Protein AF-A0A6C0HMX8-F1 (afdb_monomer_lite)

Secondary structure (DSSP, 8-state):
---------------------------HHHHHHHHHHHHHHHTHHHHHHHHHHHHHHHHHHHHHHHHHHHHSSPPGGGGSSEEEEEE-TT-HHHHHHHHHHHHHTT--GGGEEEEEPPP-TT-HHHHHHHHHHHHHHHHHHHT-SSEEEEETTEEESS-HHHHHHHHHHHHHHHHHH-TT--EEESS-EEEEE-TTS--EEEEE-----TT---------------SSSHHHHHHHHHS----PPPEEEEEEEEEEEE--SEEEE-GGGHHHHHHHHHHHHHH--TT---TTS--TT-HHHHTHHHHTTTTEEEESS-SEEE-S---TTSSPPP-

pLDDT: mean 76.7, std 23.81, range [24.69, 98.75]

Radius of gyration: 38.27 Å; chains: 1; bounding box: 135×70×78 Å

Sequence (335 aa):
MKTVIKSAKHPSHSHSTSHSNYSFIYPLKDYTFKSLQIFTHKNLEFIIFIVLSVVLVIYIAYYAKEQFENADAPHGINQMDSIIYINLENRKDRKDLLFKELEALDTDMTKVHKVCGVYIPKNGHRGCVQAHILALELAQLNKWDPVLILEDDAQLSVSPEDFNTILYNALKQLNSENPDWNVLMLGTANKIYNTATPDLTFSIDSISLENIEQTTTTKQTTLEQTTLEQTTLEQTTLNLKSKSKPKQIIVKQLKSATTSSAYVVRLNYIDTILTLFKNCNANMLSNKLSGDGFEYQALDQKWASLQGADKWYAFDEDLIKQRAIWSTIQSPQSP

Structure (mmCIF, N/CA/C/O backbone):
data_AF-A0A6C0HMX8-F1
#
_entry.id   AF-A0A6C0HMX8-F1
#
loop_
_atom_site.group_PDB
_atom_site.id
_atom_site.type_symbol
_atom_site.label_atom_id
_atom_site.label_alt_id
_atom_site.label_comp_id
_atom_site.label_asym_id
_atom_site.label_entity_id
_atom_site.label_seq_id
_atom_site.pdbx_PDB_ins_code
_atom_site.Cartn_x
_atom_site.Cartn_y
_atom_site.Cartn_z
_atom_site.occupancy
_atom_site.B_iso_or_equiv
_atom_site.auth_seq_id
_atom_site.auth_comp_id
_atom_site.auth_asym_id
_atom_site.auth_atom_id
_atom_site.pdbx_PDB_model_num
ATOM 1 N N . MET A 1 1 ? -105.956 3.139 24.885 1.00 37.41 1 MET A N 1
ATOM 2 C CA . MET A 1 1 ? -106.408 2.429 26.112 1.00 37.41 1 MET A CA 1
ATOM 3 C C . MET A 1 1 ? -105.347 2.650 27.187 1.00 37.41 1 MET A C 1
ATOM 5 O O . MET A 1 1 ? -104.196 2.615 26.787 1.00 37.41 1 MET A O 1
ATOM 9 N N . LYS A 1 2 ? -105.565 2.858 28.495 1.00 34.44 2 LYS A N 1
ATOM 10 C CA . LYS A 1 2 ? -106.701 3.189 29.406 1.00 34.44 2 LYS A CA 1
ATOM 11 C C . LYS A 1 2 ? -106.027 3.662 30.734 1.00 34.44 2 LYS A C 1
ATOM 13 O O . LYS A 1 2 ? -104.965 3.133 31.026 1.00 34.44 2 LYS A O 1
ATOM 18 N N . THR A 1 3 ? -106.516 4.557 31.604 1.00 32.44 3 THR A N 1
ATOM 19 C CA . THR A 1 3 ? -107.623 5.539 31.585 1.00 32.44 3 THR A CA 1
ATOM 20 C C . THR A 1 3 ? -107.401 6.588 32.705 1.00 32.44 3 THR A C 1
ATOM 22 O O . THR A 1 3 ? -106.981 6.226 33.794 1.00 32.44 3 THR A O 1
ATOM 25 N N . VAL A 1 4 ? -107.714 7.863 32.422 1.00 39.97 4 VAL A N 1
ATOM 26 C CA . VAL A 1 4 ? -108.167 8.973 33.312 1.00 39.97 4 VAL A CA 1
ATOM 27 C C . VAL A 1 4 ? -108.245 8.735 34.839 1.00 39.97 4 VAL A C 1
ATOM 29 O O . VAL A 1 4 ? -109.016 7.875 35.245 1.00 39.97 4 VAL A O 1
ATOM 32 N N . ILE A 1 5 ? -107.699 9.667 35.651 1.00 34.44 5 ILE A N 1
ATOM 33 C CA . ILE A 1 5 ? -108.389 10.304 36.813 1.00 34.44 5 ILE A CA 1
ATOM 34 C C . ILE A 1 5 ? -108.056 11.823 36.859 1.00 34.44 5 ILE A C 1
ATOM 36 O O . ILE A 1 5 ? -106.993 12.247 36.413 1.00 34.44 5 ILE A O 1
ATOM 40 N N . LYS A 1 6 ? -109.012 12.645 37.330 1.00 37.41 6 LYS A N 1
ATOM 41 C CA . LYS A 1 6 ? -109.008 14.128 37.407 1.00 37.41 6 LYS A CA 1
ATOM 42 C C . LYS A 1 6 ? -108.713 14.663 38.827 1.00 37.41 6 LYS A C 1
ATOM 44 O O . LYS A 1 6 ? -108.915 13.928 39.784 1.00 37.41 6 LYS A O 1
ATOM 49 N N . SER A 1 7 ? -108.461 15.983 38.920 1.00 31.75 7 SER A N 1
ATOM 50 C CA . SER A 1 7 ? -108.786 16.954 40.012 1.00 31.75 7 SER A CA 1
ATOM 51 C C . SER A 1 7 ? -107.536 17.752 40.438 1.00 31.75 7 SER A C 1
ATOM 53 O O . SER A 1 7 ? -106.548 17.124 40.781 1.00 31.75 7 SER A O 1
ATOM 55 N N . ALA A 1 8 ? -107.384 19.086 40.367 1.00 36.66 8 ALA A N 1
ATOM 56 C CA . ALA A 1 8 ? -108.234 20.294 40.472 1.00 36.66 8 ALA A CA 1
ATOM 57 C C . ALA A 1 8 ? -108.130 21.034 41.835 1.00 36.66 8 ALA A C 1
ATOM 59 O O . ALA A 1 8 ? -108.285 20.419 42.883 1.00 36.66 8 ALA A O 1
ATOM 60 N N . LYS A 1 9 ? -107.981 22.377 41.746 1.00 32.84 9 LYS A N 1
ATOM 61 C CA . LYS A 1 9 ? -108.008 23.458 42.777 1.00 32.84 9 LYS A CA 1
ATOM 62 C C . LYS A 1 9 ? -106.746 23.761 43.637 1.00 32.84 9 LYS A C 1
ATOM 64 O O . LYS A 1 9 ? -106.502 23.110 44.637 1.00 32.84 9 LYS A O 1
ATOM 69 N N . HIS A 1 10 ? -106.014 24.821 43.238 1.00 31.80 10 HIS A N 1
ATOM 70 C CA . HIS A 1 10 ? -105.884 26.164 43.882 1.00 31.80 10 HIS A CA 1
ATOM 71 C C . HIS A 1 10 ? -105.792 26.319 45.436 1.00 31.80 10 HIS A C 1
ATOM 73 O O . HIS A 1 10 ? -106.472 25.596 46.150 1.00 31.80 10 HIS A O 1
ATOM 79 N N . PRO A 1 11 ? -105.170 27.407 45.964 1.00 52.69 11 PRO A N 1
ATOM 80 C CA . PRO A 1 11 ? -103.722 27.601 46.173 1.00 52.69 11 PRO A CA 1
ATOM 81 C C . PRO A 1 11 ? -103.342 27.902 47.653 1.00 52.69 11 PRO A C 1
ATOM 83 O O . PRO A 1 11 ? -104.220 28.187 48.463 1.00 52.69 11 PRO A O 1
ATOM 86 N N . SER A 1 12 ? -102.038 27.985 47.978 1.00 34.47 12 SER A N 1
ATOM 87 C CA . SER A 1 12 ? -101.373 29.156 48.626 1.00 34.47 12 SER A CA 1
ATOM 88 C C . SER A 1 12 ? -100.085 28.820 49.420 1.00 34.47 12 SER A C 1
ATOM 90 O O . SER A 1 12 ? -99.870 27.688 49.833 1.00 34.47 12 SER A O 1
ATOM 92 N N . HIS A 1 13 ? -99.262 29.860 49.619 1.00 35.62 13 HIS A N 1
ATOM 93 C CA . HIS A 1 13 ? -98.153 30.024 50.582 1.00 35.62 13 HIS A CA 1
ATOM 94 C C . HIS A 1 13 ? -96.821 29.244 50.444 1.00 35.62 13 HIS A C 1
ATOM 96 O O . HIS A 1 13 ? -96.629 28.149 50.954 1.00 35.62 13 HIS A O 1
ATOM 102 N N . SER A 1 14 ? -95.853 29.958 49.847 1.00 43.84 14 SER A N 1
ATOM 103 C CA . SER A 1 14 ? -94.486 30.223 50.349 1.00 43.84 14 SER A CA 1
ATOM 104 C C . SER A 1 14 ? -93.667 29.112 51.030 1.00 43.84 14 SER A C 1
ATOM 106 O O . SER A 1 14 ? -93.908 28.795 52.189 1.00 43.84 14 SER A O 1
ATOM 108 N N . HIS A 1 15 ? -92.528 28.759 50.419 1.00 35.12 15 HIS A N 1
ATOM 109 C CA . HIS A 1 15 ? -91.206 29.015 51.020 1.00 35.12 15 HIS A CA 1
ATOM 110 C C . HIS A 1 15 ? -90.075 28.966 49.972 1.00 35.12 15 HIS A C 1
ATOM 112 O O . HIS A 1 15 ? -90.278 28.575 48.826 1.00 35.12 15 HIS A O 1
ATOM 118 N N . SER A 1 16 ? -88.895 29.450 50.361 1.00 45.81 16 SER A N 1
ATOM 119 C CA . SER A 1 16 ? -87.712 29.669 49.522 1.00 45.81 16 SER A CA 1
ATOM 120 C C . SER A 1 16 ? -86.784 28.452 49.415 1.00 45.81 16 SER A C 1
ATOM 122 O O . SER A 1 16 ? -86.372 27.921 50.444 1.00 45.81 16 SER A O 1
ATOM 124 N N . THR A 1 17 ? -86.315 28.144 48.204 1.00 35.62 17 THR A N 1
ATOM 125 C CA . THR A 1 17 ? -85.087 27.363 47.926 1.00 35.62 17 THR A CA 1
ATOM 126 C C . THR A 1 17 ? -84.474 27.889 46.623 1.00 35.62 17 THR A C 1
ATOM 128 O O . THR A 1 17 ? -85.117 27.830 45.579 1.00 35.62 17 THR A O 1
ATOM 131 N N . SER A 1 18 ? -83.362 28.626 46.651 1.00 38.97 18 SER A N 1
ATOM 132 C CA . SER A 1 18 ? -81.995 28.086 46.530 1.00 38.97 18 SER A CA 1
ATOM 133 C C . SER A 1 18 ? -81.790 27.131 45.339 1.00 38.97 18 SER A C 1
ATOM 135 O O . SER A 1 18 ? -82.263 25.998 45.324 1.00 38.97 18 SER A O 1
ATOM 137 N N . HIS A 1 19 ? -81.005 27.578 44.355 1.00 36.47 19 HIS A N 1
ATOM 138 C CA . HIS A 1 19 ? -80.316 26.715 43.392 1.00 36.47 19 HIS A CA 1
ATOM 139 C C . HIS A 1 19 ? -78.826 27.059 43.435 1.00 36.47 19 HIS A C 1
ATOM 141 O O . HIS A 1 19 ? -78.405 28.138 43.021 1.00 36.47 19 HIS A O 1
ATOM 147 N N . SER A 1 20 ? -78.042 26.150 44.009 1.00 37.78 20 SER A N 1
ATOM 148 C CA . SER A 1 20 ? -76.593 26.257 44.134 1.00 37.78 20 SER A CA 1
ATOM 149 C C . SER A 1 20 ? -75.905 25.704 42.888 1.00 37.78 20 SER A C 1
ATOM 151 O O . SER A 1 20 ? -75.950 24.504 42.622 1.00 37.78 20 SER A O 1
ATOM 153 N N . ASN A 1 21 ? -75.199 26.567 42.157 1.00 38.00 21 ASN A N 1
ATOM 154 C CA . ASN A 1 21 ? -74.242 26.122 41.147 1.00 38.00 21 ASN A CA 1
ATOM 155 C C . ASN A 1 21 ? -73.031 25.483 41.845 1.00 38.00 21 ASN A C 1
ATOM 157 O O . ASN A 1 21 ? -72.206 26.181 42.433 1.00 38.00 21 ASN A O 1
ATOM 161 N N . TYR A 1 22 ? -72.909 24.158 41.767 1.00 42.12 22 TYR A N 1
ATOM 162 C CA . TYR A 1 22 ? -71.720 23.435 42.223 1.00 42.12 22 TYR A CA 1
ATOM 163 C C . TYR A 1 22 ? -70.589 23.530 41.188 1.00 42.12 22 TYR A C 1
ATOM 165 O O . TYR A 1 22 ? -70.380 22.626 40.384 1.00 42.12 22 TYR A O 1
ATOM 173 N N . SER A 1 23 ? -69.807 24.609 41.237 1.00 43.34 23 SER A N 1
ATOM 174 C CA . SER A 1 23 ? -68.506 24.698 40.560 1.00 43.34 23 SER A CA 1
ATOM 175 C C . SER A 1 23 ? -67.381 24.287 41.519 1.00 43.34 23 SER A C 1
ATOM 177 O O . SER A 1 23 ? -66.621 25.121 42.011 1.00 43.34 23 SER A O 1
ATOM 179 N N . PHE A 1 24 ? -67.291 22.989 41.821 1.00 46.03 24 PHE A N 1
ATOM 180 C CA . PHE A 1 24 ? -66.324 22.427 42.774 1.00 46.03 24 PHE A CA 1
ATOM 181 C C . PHE A 1 24 ? -64.957 22.158 42.107 1.00 46.03 24 PHE A C 1
ATOM 183 O O . PHE A 1 24 ? -64.500 21.021 42.022 1.00 46.03 24 PHE A O 1
ATOM 190 N N . ILE A 1 25 ? -64.293 23.211 41.615 1.00 50.50 25 ILE A N 1
ATOM 191 C CA . ILE A 1 25 ? -62.902 23.127 41.134 1.00 50.50 25 ILE A CA 1
ATOM 192 C C . ILE A 1 25 ? -61.968 23.409 42.315 1.00 50.50 25 ILE A C 1
ATOM 194 O O . ILE A 1 25 ? -61.524 24.534 42.529 1.00 50.5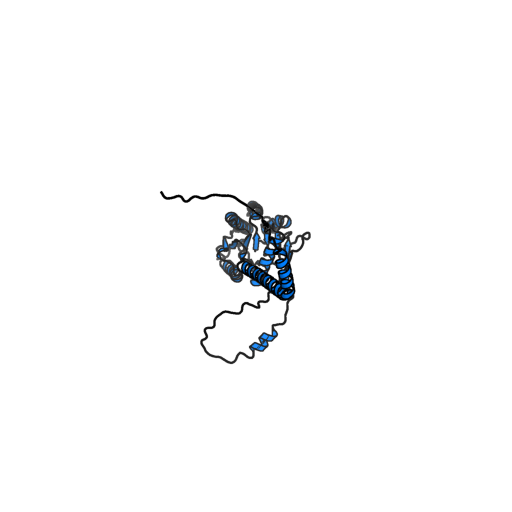0 25 ILE A O 1
ATOM 198 N N . TYR A 1 26 ? -61.685 22.373 43.105 1.00 51.47 26 TYR A N 1
ATOM 199 C CA . TYR A 1 26 ? -60.638 22.431 44.128 1.00 51.47 26 TYR A CA 1
ATOM 200 C C . TYR A 1 26 ? -59.246 22.298 43.479 1.00 51.47 26 TYR A C 1
ATOM 202 O O . TYR A 1 26 ? -59.114 21.632 42.446 1.00 51.47 26 TYR A O 1
ATOM 210 N N . PRO A 1 27 ? -58.190 22.901 44.062 1.00 51.09 27 PRO A N 1
ATOM 211 C CA . PRO A 1 27 ? -56.866 22.989 43.448 1.00 51.09 27 PRO A CA 1
ATOM 212 C C . PRO A 1 27 ? -56.081 21.675 43.588 1.00 51.09 27 PRO A C 1
ATOM 214 O O . PRO A 1 27 ? -55.085 21.582 44.304 1.00 51.09 27 PRO A O 1
ATOM 217 N N . LEU A 1 28 ? -56.515 20.640 42.862 1.00 52.69 28 LEU A N 1
ATOM 218 C CA . LEU A 1 28 ? -55.836 19.339 42.801 1.00 52.69 28 LEU A CA 1
ATOM 219 C C . LEU A 1 28 ? -54.365 19.475 42.366 1.00 52.69 28 LEU A C 1
ATOM 221 O O . LEU A 1 28 ? -53.508 18.776 42.904 1.00 52.69 28 LEU A O 1
ATOM 225 N N . LYS A 1 29 ? -54.061 20.425 41.466 1.00 53.84 29 LYS A N 1
ATOM 226 C CA . LYS A 1 29 ? -52.694 20.707 40.994 1.00 53.84 29 LYS A CA 1
ATOM 227 C C . LYS A 1 29 ? -51.739 21.117 42.127 1.00 53.84 29 LYS A C 1
ATOM 229 O O . LYS A 1 29 ? -50.646 20.557 42.214 1.00 53.84 29 LYS A O 1
ATOM 234 N N . ASP A 1 30 ? -52.148 22.016 43.023 1.00 56.56 30 ASP A N 1
ATOM 235 C CA . ASP A 1 30 ? -51.266 22.535 44.084 1.00 56.56 30 ASP A CA 1
ATOM 236 C C . ASP A 1 30 ? -50.933 21.479 45.141 1.00 56.56 30 ASP A C 1
ATOM 238 O O . ASP A 1 30 ? -49.793 21.395 45.607 1.00 56.56 30 ASP A O 1
ATOM 242 N N . TYR A 1 31 ? -51.907 20.632 45.492 1.00 57.94 31 TYR A N 1
ATOM 243 C CA . TYR A 1 31 ? -51.672 19.525 46.418 1.00 57.94 31 TYR A CA 1
ATOM 244 C C . TYR A 1 31 ? -50.701 18.501 45.827 1.00 57.94 31 TYR A C 1
ATOM 246 O O . TYR A 1 31 ? -49.739 18.137 46.504 1.00 57.94 31 TYR A O 1
ATOM 254 N N . THR A 1 32 ? -50.886 18.109 44.557 1.00 62.50 32 THR A N 1
ATOM 255 C CA . THR A 1 32 ? -49.956 17.190 43.880 1.00 62.50 32 THR A CA 1
ATOM 256 C C . THR A 1 32 ? -48.537 17.751 43.785 1.00 62.50 32 THR A C 1
ATOM 258 O O . THR A 1 32 ? -47.573 17.010 43.981 1.00 62.50 32 THR A O 1
ATOM 261 N N . PHE A 1 33 ? -48.390 19.061 43.555 1.00 65.50 33 PHE A N 1
ATOM 262 C CA . PHE A 1 33 ? -47.082 19.704 43.438 1.00 65.50 33 PHE A CA 1
ATOM 263 C C . PHE A 1 33 ? -46.348 19.752 44.788 1.00 65.50 33 PHE A C 1
ATOM 265 O O . PHE A 1 33 ? -45.192 19.340 44.874 1.00 65.50 33 PHE A O 1
ATOM 272 N N . LYS A 1 34 ? -47.034 20.145 45.874 1.00 68.81 34 LYS A N 1
ATOM 273 C CA . LYS A 1 34 ? -46.459 20.120 47.232 1.00 68.81 34 LYS A CA 1
ATOM 274 C C . LYS A 1 34 ? -46.098 18.710 47.698 1.00 68.81 34 LYS A C 1
ATOM 276 O O . LYS A 1 34 ? -45.026 18.528 48.272 1.00 68.81 34 LYS A O 1
ATOM 281 N N . SER A 1 35 ? -46.944 17.705 47.450 1.00 69.19 35 SER A N 1
ATOM 282 C CA . SER A 1 35 ? -46.620 16.319 47.817 1.00 69.19 35 SER A CA 1
ATOM 283 C C . SER A 1 35 ? -45.410 15.789 47.048 1.00 69.19 35 SER A C 1
ATOM 285 O O . SER A 1 35 ? -44.557 15.131 47.641 1.00 69.19 35 SER A O 1
ATOM 287 N N . LEU A 1 36 ? -45.295 16.128 45.758 1.00 70.19 36 LEU A N 1
ATOM 288 C CA . LEU A 1 36 ? -44.148 15.758 44.930 1.00 70.19 36 LEU A CA 1
ATOM 289 C C . LEU A 1 36 ? -42.860 16.417 45.441 1.00 70.19 36 LEU A C 1
ATOM 291 O O . LEU A 1 36 ? -41.852 15.737 45.586 1.00 70.19 36 LEU A O 1
ATOM 295 N N . GLN A 1 37 ? -42.908 17.705 45.790 1.00 71.56 37 GLN A N 1
ATOM 296 C CA . GLN A 1 37 ? -41.755 18.465 46.280 1.00 71.56 37 GLN A CA 1
ATOM 297 C C . GLN A 1 37 ? -41.247 17.979 47.653 1.00 71.56 37 GLN A C 1
ATOM 299 O O . GLN A 1 37 ? -40.044 17.972 47.909 1.00 71.56 37 GLN A O 1
ATOM 304 N N . ILE A 1 38 ? -42.146 17.521 48.533 1.00 74.56 38 ILE A N 1
ATOM 305 C CA . ILE A 1 38 ? -41.777 16.880 49.809 1.00 74.56 38 ILE A CA 1
ATOM 306 C C . ILE A 1 38 ? -41.171 15.491 49.562 1.00 74.56 38 ILE A C 1
ATOM 308 O O . ILE A 1 38 ? -40.200 15.113 50.221 1.00 74.56 38 ILE A O 1
ATOM 312 N N . PHE A 1 39 ? -41.725 14.728 48.615 1.00 75.31 39 PHE A N 1
ATOM 313 C CA . PHE A 1 39 ? -41.215 13.408 48.251 1.00 75.31 39 PHE A CA 1
ATOM 314 C C . PHE A 1 39 ? -39.818 13.485 47.619 1.00 75.31 39 PHE A C 1
ATOM 316 O O . PHE A 1 39 ? -38.936 12.728 48.024 1.00 75.31 39 PHE A O 1
ATOM 323 N N . THR A 1 40 ? -39.582 14.412 46.685 1.00 73.94 40 THR A N 1
ATOM 324 C CA . THR A 1 40 ? -38.267 14.582 46.051 1.00 73.94 40 THR A CA 1
ATOM 325 C C . THR A 1 40 ? -37.210 15.041 47.046 1.00 73.94 40 THR A C 1
ATOM 327 O O . THR A 1 40 ? -36.113 14.499 47.017 1.00 73.94 40 THR A O 1
ATOM 330 N N . HIS A 1 41 ? -37.525 15.948 47.980 1.00 78.94 41 HIS A N 1
ATOM 331 C CA . HIS A 1 41 ? -36.563 16.345 49.015 1.00 78.94 41 HIS A CA 1
ATOM 332 C C . HIS A 1 41 ? -36.201 15.203 49.972 1.00 78.94 41 HIS A C 1
ATOM 334 O O . HIS A 1 41 ? -35.031 15.054 50.314 1.00 78.94 41 HIS A O 1
ATOM 340 N N . LYS A 1 42 ? -37.176 14.386 50.397 1.00 83.88 42 LYS A N 1
ATOM 341 C CA . LYS A 1 42 ? -36.925 13.255 51.310 1.00 83.88 42 LYS A CA 1
ATOM 342 C C . LYS A 1 42 ? -36.170 12.093 50.668 1.00 83.88 42 LYS A C 1
ATOM 344 O O . LYS A 1 42 ? -35.511 11.351 51.382 1.00 83.88 42 LYS A O 1
ATOM 349 N N . ASN A 1 43 ? -36.282 11.929 49.352 1.00 88.88 43 ASN A N 1
ATOM 350 C CA . ASN A 1 43 ? -35.664 10.831 48.607 1.00 88.88 43 ASN A CA 1
ATOM 351 C C . ASN A 1 43 ? -34.564 11.327 47.653 1.00 88.88 43 ASN A C 1
ATOM 353 O O . ASN A 1 43 ? -34.215 10.616 46.716 1.00 88.88 43 ASN A O 1
ATOM 357 N N . LEU A 1 44 ? -34.030 12.538 47.856 1.00 87.94 44 LEU A N 1
ATOM 358 C CA . LEU A 1 44 ? -33.112 13.181 46.911 1.00 87.94 44 LEU A CA 1
ATOM 359 C C . LEU A 1 44 ? -31.863 12.328 46.652 1.00 87.94 44 LEU A C 1
ATOM 361 O O . LEU A 1 44 ? -31.504 12.113 45.500 1.00 87.94 44 LEU A O 1
ATOM 365 N N . GLU A 1 45 ? -31.257 11.779 47.706 1.00 89.50 45 GLU A N 1
ATOM 366 C CA . GLU A 1 45 ? -30.095 10.884 47.610 1.00 89.50 45 GLU A CA 1
ATOM 367 C C . GLU A 1 45 ? -30.414 9.604 46.822 1.00 89.50 45 GLU A C 1
ATOM 369 O O . GLU A 1 45 ? -29.632 9.185 45.973 1.00 89.50 45 GLU A O 1
ATOM 374 N N . PHE A 1 46 ? -31.597 9.019 47.035 1.00 89.25 46 PHE A N 1
ATOM 375 C CA . PHE A 1 46 ? -32.054 7.821 46.326 1.00 89.25 46 PHE A CA 1
ATOM 376 C C . PHE A 1 46 ? -32.361 8.101 44.845 1.00 89.25 46 PHE A C 1
ATOM 378 O O . PHE A 1 46 ? -32.019 7.302 43.975 1.00 89.25 46 PHE A O 1
ATOM 385 N N . ILE A 1 47 ? -32.947 9.262 44.538 1.00 91.81 47 ILE A N 1
ATOM 386 C CA . ILE A 1 47 ? -33.180 9.720 43.162 1.00 91.81 47 ILE A CA 1
ATOM 387 C C . ILE A 1 47 ? -31.840 9.969 42.456 1.00 91.81 47 ILE A C 1
ATOM 389 O O . ILE A 1 47 ? -31.659 9.510 41.330 1.00 91.81 47 ILE A O 1
ATOM 393 N N . ILE A 1 48 ? -30.882 10.628 43.118 1.00 93.94 48 ILE A N 1
ATOM 394 C CA . ILE A 1 48 ? -29.520 10.826 42.600 1.00 93.94 48 ILE A CA 1
ATOM 395 C C . ILE A 1 48 ? -28.843 9.473 42.350 1.00 93.94 48 ILE A C 1
ATOM 397 O O . ILE A 1 48 ? -28.288 9.271 41.275 1.00 93.94 48 ILE A O 1
ATOM 401 N N . PHE A 1 49 ? -28.940 8.522 43.283 1.00 94.94 49 PHE A N 1
ATOM 402 C CA . PHE A 1 49 ? -28.387 7.176 43.123 1.00 94.94 49 PHE A CA 1
ATOM 403 C C . PHE A 1 49 ? -28.981 6.433 41.914 1.00 94.94 49 PHE A C 1
ATOM 405 O O . PHE A 1 49 ? -28.232 5.837 41.137 1.00 94.94 49 PHE A O 1
ATOM 412 N N . ILE A 1 50 ? -30.301 6.508 41.700 1.00 95.44 50 ILE A N 1
ATOM 413 C CA . ILE A 1 50 ? -30.953 5.929 40.513 1.00 95.44 50 ILE A CA 1
ATOM 414 C C . ILE A 1 50 ? -30.450 6.605 39.234 1.00 95.44 50 ILE A C 1
ATOM 416 O O . ILE A 1 50 ? -30.088 5.910 38.288 1.00 95.44 50 ILE A O 1
ATOM 420 N N . VAL A 1 51 ? -30.386 7.939 39.197 1.00 96.12 51 VAL A N 1
ATOM 421 C CA . VAL A 1 51 ? -29.909 8.684 38.020 1.00 96.12 51 VAL A CA 1
ATOM 422 C C . VAL A 1 51 ? -28.453 8.337 37.702 1.00 96.12 51 VAL A C 1
ATOM 424 O O . VAL A 1 51 ? -28.146 8.039 36.551 1.00 96.12 51 VAL A O 1
ATOM 427 N N . LEU A 1 52 ? -27.570 8.292 38.705 1.00 96.81 52 LEU A N 1
ATOM 428 C CA . LEU A 1 52 ? -26.174 7.879 38.534 1.00 96.81 52 LEU A CA 1
ATOM 429 C C . LEU A 1 52 ? -26.059 6.427 38.052 1.00 96.81 52 LEU A C 1
ATOM 431 O O . LEU A 1 52 ? -25.254 6.147 37.169 1.00 96.81 52 LEU A O 1
ATOM 435 N N . SER A 1 53 ? -26.895 5.522 38.567 1.00 95.56 53 SER A N 1
ATOM 436 C CA . SER A 1 53 ? -26.939 4.123 38.120 1.00 95.56 53 SER A CA 1
ATOM 437 C C . SER A 1 53 ? -27.377 4.006 36.656 1.00 95.56 53 SER A C 1
ATOM 439 O O . SER A 1 53 ? -26.770 3.262 35.892 1.00 95.56 53 SER A O 1
ATOM 441 N N . VAL A 1 54 ? -28.388 4.774 36.233 1.00 97.25 54 VAL A N 1
ATOM 442 C CA . VAL A 1 54 ? -28.844 4.819 34.832 1.00 97.25 54 VAL A CA 1
ATOM 443 C C . VAL A 1 54 ? -27.764 5.405 33.919 1.00 97.25 54 VAL A C 1
ATOM 445 O O . VAL A 1 54 ? -27.496 4.837 32.864 1.00 97.25 54 VAL A O 1
ATOM 448 N N . VAL A 1 55 ? -27.095 6.489 34.328 1.00 97.25 55 VAL A N 1
ATOM 449 C CA . VAL A 1 55 ? -25.968 7.075 33.579 1.00 97.25 55 VAL A CA 1
ATOM 450 C C . VAL A 1 55 ? -24.809 6.081 33.454 1.00 97.25 55 VAL A C 1
ATOM 452 O O . VAL A 1 55 ? -24.266 5.930 32.363 1.00 97.25 55 VAL A O 1
ATOM 455 N N . LEU A 1 56 ? -24.470 5.352 34.523 1.00 96.75 56 LEU A N 1
ATOM 456 C CA . LEU A 1 56 ? -23.436 4.316 34.498 1.00 96.75 56 LEU A CA 1
ATOM 457 C C . LEU A 1 56 ? -23.803 3.157 33.558 1.00 96.75 56 LEU A C 1
ATOM 459 O O . LEU A 1 56 ? -22.959 2.718 32.785 1.00 96.75 56 LEU A O 1
ATOM 463 N N . VAL A 1 57 ? -25.055 2.689 33.571 1.00 97.12 57 VAL A N 1
ATOM 464 C CA . VAL A 1 57 ? -25.525 1.639 32.648 1.00 97.12 57 VAL A CA 1
ATOM 465 C C . VAL A 1 57 ? -25.479 2.114 31.193 1.00 97.12 57 VAL A C 1
ATOM 467 O O . VAL A 1 57 ? -25.027 1.364 30.332 1.00 97.12 57 VAL A O 1
ATOM 470 N N . ILE A 1 58 ? -25.875 3.361 30.909 1.00 96.31 58 ILE A N 1
ATOM 471 C CA . ILE A 1 58 ? -25.765 3.955 29.565 1.00 96.31 58 ILE A CA 1
ATOM 472 C C . ILE A 1 58 ? -24.294 4.062 29.137 1.00 96.31 58 ILE A C 1
ATOM 474 O O . ILE A 1 58 ? -23.968 3.717 28.004 1.00 96.31 58 ILE A O 1
ATOM 478 N N . TYR A 1 59 ? -23.402 4.483 30.036 1.00 96.12 59 TYR A N 1
ATOM 479 C CA . TYR A 1 59 ? -21.963 4.568 29.777 1.00 96.12 59 TYR A CA 1
ATOM 480 C C . TYR A 1 59 ? -21.347 3.192 29.481 1.00 96.12 59 TYR A C 1
ATOM 482 O O . TYR A 1 59 ? -20.631 3.047 28.494 1.00 96.12 59 TYR A O 1
ATOM 490 N N . ILE A 1 60 ? -21.674 2.167 30.277 1.00 95.50 60 ILE A N 1
ATOM 491 C CA . ILE A 1 60 ? -21.222 0.785 30.047 1.00 95.50 60 ILE A CA 1
ATOM 492 C C . ILE A 1 60 ? -21.774 0.249 28.720 1.00 95.50 60 ILE A C 1
ATOM 494 O O . ILE A 1 60 ? -21.028 -0.364 27.965 1.00 95.50 60 ILE A O 1
ATOM 498 N N . ALA A 1 61 ? -23.047 0.500 28.402 1.00 93.81 61 ALA A N 1
ATOM 499 C CA . ALA A 1 61 ? -23.648 0.072 27.138 1.00 93.81 61 ALA A CA 1
ATOM 500 C C . ALA A 1 61 ? -23.009 0.766 25.922 1.00 93.81 61 ALA A C 1
ATOM 502 O O . ALA A 1 61 ? -22.787 0.119 24.902 1.00 93.81 61 ALA A O 1
ATOM 503 N N . TYR A 1 62 ? -22.669 2.054 26.039 1.00 93.75 62 TYR A N 1
ATOM 504 C CA . TYR A 1 62 ? -21.904 2.788 25.029 1.00 93.75 62 TYR A CA 1
ATOM 505 C C . TYR A 1 62 ? -20.510 2.169 24.833 1.00 93.75 62 TYR A C 1
ATOM 507 O O . TYR A 1 62 ? -20.157 1.818 23.711 1.00 93.75 62 TYR A O 1
ATOM 515 N N . TYR A 1 63 ? -19.761 1.946 25.920 1.00 87.38 63 TYR A N 1
ATOM 516 C CA . TYR A 1 63 ? -18.421 1.350 25.868 1.00 87.38 63 TYR A CA 1
ATOM 517 C C . TYR A 1 63 ? -18.429 -0.078 25.309 1.00 87.38 63 TYR A C 1
ATOM 519 O O . TYR A 1 63 ? -17.585 -0.432 24.493 1.00 87.38 63 TYR A O 1
ATOM 527 N N . ALA A 1 64 ? -19.396 -0.903 25.718 1.00 83.50 64 ALA A N 1
ATOM 528 C CA . ALA A 1 64 ? -19.544 -2.267 25.221 1.00 83.50 64 ALA A CA 1
ATOM 529 C C . ALA A 1 64 ? -19.913 -2.291 23.729 1.00 83.50 64 ALA A C 1
ATOM 531 O O . ALA A 1 64 ? -19.396 -3.128 22.994 1.00 83.50 64 ALA A O 1
ATOM 532 N N . LYS A 1 65 ? -20.753 -1.352 23.266 1.00 83.50 65 LYS A N 1
ATOM 533 C CA . LYS A 1 65 ? -21.051 -1.175 21.839 1.00 83.50 65 LYS A CA 1
ATOM 534 C C . LYS A 1 65 ? -19.801 -0.770 21.060 1.00 83.50 65 LYS A C 1
ATOM 536 O O . LYS A 1 65 ? -19.524 -1.377 20.037 1.00 83.50 65 LYS A O 1
ATOM 541 N N . GLU A 1 66 ? -19.043 0.208 21.552 1.00 75.62 66 GLU A N 1
ATOM 542 C CA . GLU A 1 66 ? -17.804 0.665 20.915 1.00 75.62 66 GLU A CA 1
ATOM 543 C C . GLU A 1 66 ? -16.770 -0.467 20.816 1.00 75.62 66 GLU A C 1
ATOM 545 O O . GLU A 1 66 ? -16.185 -0.669 19.758 1.00 75.62 66 GLU A O 1
ATOM 550 N N . GLN A 1 67 ? -16.585 -1.262 21.872 1.00 71.00 67 GLN A N 1
ATOM 551 C CA . GLN A 1 67 ? -15.700 -2.433 21.834 1.00 71.00 67 GLN A CA 1
ATOM 552 C C . GLN A 1 67 ? -16.196 -3.509 20.856 1.00 71.00 67 GLN A C 1
ATOM 554 O O . GLN A 1 67 ? -15.399 -4.047 20.096 1.00 71.00 67 GLN A O 1
ATOM 559 N N . PHE A 1 68 ? -17.502 -3.787 20.820 1.00 72.81 68 PHE A N 1
ATOM 560 C CA . PHE A 1 68 ? -18.084 -4.770 19.900 1.00 72.81 68 PHE A CA 1
ATOM 561 C C . PHE A 1 68 ? -17.973 -4.333 18.428 1.00 72.81 68 PHE A C 1
ATOM 563 O O . PHE A 1 68 ? -17.549 -5.113 17.583 1.00 72.81 68 PHE A O 1
ATOM 570 N N . GLU A 1 69 ? -18.277 -3.068 18.118 1.00 67.62 69 GLU A N 1
ATOM 571 C CA . GLU A 1 69 ? -18.154 -2.514 16.761 1.00 67.62 69 GLU A CA 1
ATOM 572 C C . GLU A 1 69 ? -16.694 -2.453 16.279 1.00 67.62 69 GLU A C 1
ATOM 574 O O . GLU A 1 69 ? -16.451 -2.587 15.083 1.00 67.62 69 GLU A O 1
ATOM 579 N N . ASN A 1 70 ? -15.720 -2.293 17.184 1.00 65.00 70 ASN A N 1
ATOM 580 C CA . ASN A 1 70 ? -14.295 -2.383 16.847 1.00 65.00 70 ASN A CA 1
ATOM 581 C C . ASN A 1 70 ? -13.777 -3.833 16.748 1.00 65.00 70 ASN A C 1
ATOM 583 O O . ASN A 1 70 ? -12.763 -4.045 16.091 1.00 65.00 70 ASN A O 1
ATOM 587 N N . ALA A 1 71 ? -14.439 -4.819 17.368 1.00 63.81 71 ALA A N 1
ATOM 588 C CA . ALA A 1 71 ? -14.007 -6.221 17.347 1.00 63.81 71 ALA A CA 1
ATOM 589 C C . ALA A 1 71 ? -14.260 -6.909 15.993 1.00 63.81 71 ALA A C 1
ATOM 591 O O . ALA A 1 71 ? -13.417 -7.673 15.533 1.00 63.81 71 ALA A O 1
ATOM 592 N N . ASP A 1 72 ? -15.386 -6.598 15.340 1.00 66.06 72 ASP A N 1
ATOM 593 C CA . ASP A 1 72 ? -15.719 -7.092 13.993 1.00 66.06 72 ASP A CA 1
ATOM 594 C C . ASP A 1 72 ? -15.167 -6.185 12.867 1.00 66.06 72 ASP A C 1
ATOM 596 O O . ASP A 1 72 ? -15.297 -6.496 11.679 1.00 66.06 72 ASP A O 1
ATOM 600 N N . ALA A 1 73 ? -14.564 -5.039 13.209 1.00 71.25 73 ALA A N 1
ATOM 601 C CA . ALA A 1 73 ? -13.976 -4.134 12.227 1.00 71.25 73 ALA A CA 1
ATOM 602 C C . ALA A 1 73 ? -12.700 -4.749 11.618 1.00 71.25 73 ALA A C 1
ATOM 604 O O . ALA A 1 73 ? -11.843 -5.236 12.360 1.00 71.25 73 ALA A O 1
ATOM 605 N N . PRO A 1 74 ? -12.496 -4.688 10.286 1.00 80.88 74 PRO A N 1
ATOM 606 C CA . PRO A 1 74 ? -11.268 -5.190 9.686 1.00 80.88 74 PRO A CA 1
ATOM 607 C C . PRO A 1 74 ? -10.051 -4.448 10.251 1.00 80.88 74 PRO A C 1
ATOM 609 O O . PRO A 1 74 ? -9.963 -3.225 10.152 1.00 80.88 74 PRO A O 1
ATOM 612 N N . HIS A 1 75 ? -9.111 -5.184 10.842 1.00 85.50 75 HIS A N 1
ATOM 613 C CA . HIS A 1 75 ? -7.918 -4.624 11.479 1.00 85.50 75 HIS A CA 1
ATOM 614 C C . HIS A 1 75 ? -6.673 -4.787 10.592 1.00 85.50 75 HIS A C 1
ATOM 616 O O . HIS A 1 75 ? -6.592 -5.703 9.772 1.00 85.50 75 HIS A O 1
ATOM 622 N N . GLY A 1 76 ? -5.686 -3.900 10.753 1.00 92.31 76 GLY A N 1
ATOM 623 C CA . GLY A 1 76 ? -4.383 -4.012 10.094 1.00 92.31 76 GLY A CA 1
ATOM 624 C C . GLY A 1 76 ? -4.468 -4.173 8.575 1.00 92.31 76 GLY A C 1
ATOM 625 O O . GLY A 1 76 ? -5.095 -3.355 7.900 1.00 92.31 76 GLY A O 1
ATOM 626 N N . ILE A 1 77 ? -3.846 -5.218 8.023 1.00 96.19 77 ILE A N 1
ATOM 627 C CA . ILE A 1 77 ? -3.860 -5.478 6.573 1.00 96.19 77 ILE A CA 1
ATOM 628 C C . ILE A 1 77 ? -5.274 -5.730 6.011 1.00 96.19 77 ILE A C 1
ATOM 630 O O . ILE A 1 77 ? -5.546 -5.407 4.855 1.00 96.19 77 ILE A O 1
ATOM 634 N N . ASN A 1 78 ? -6.209 -6.221 6.831 1.00 96.56 78 ASN A N 1
ATOM 635 C CA . ASN A 1 78 ? -7.556 -6.592 6.389 1.00 96.56 78 ASN A CA 1
ATOM 636 C C . ASN A 1 78 ? -8.483 -5.389 6.138 1.00 96.56 78 ASN A C 1
ATOM 638 O O . ASN A 1 78 ? -9.568 -5.574 5.586 1.00 96.56 78 ASN A O 1
ATOM 642 N N . GLN A 1 79 ? -8.047 -4.165 6.468 1.00 95.25 79 GLN A N 1
ATOM 643 C CA . GLN A 1 79 ? -8.710 -2.902 6.094 1.00 95.25 79 GLN A CA 1
ATOM 644 C C . GLN A 1 79 ? -8.726 -2.630 4.585 1.00 95.25 79 GLN A C 1
ATOM 646 O O . GLN A 1 79 ? -9.458 -1.753 4.133 1.00 95.25 79 GLN A O 1
ATOM 651 N N . MET A 1 80 ? -7.906 -3.336 3.806 1.00 97.38 80 MET A N 1
ATOM 652 C CA . MET A 1 80 ? -7.933 -3.241 2.350 1.00 97.38 80 MET A CA 1
ATOM 653 C C . MET A 1 80 ? -9.193 -3.909 1.794 1.00 97.38 80 MET A C 1
ATOM 655 O O . MET A 1 80 ? -9.623 -4.949 2.297 1.00 97.38 80 MET A O 1
ATOM 659 N N . ASP A 1 81 ? -9.735 -3.376 0.702 1.00 97.94 81 ASP A N 1
ATOM 660 C CA . ASP A 1 81 ? -10.723 -4.100 -0.108 1.00 97.94 81 ASP A CA 1
ATOM 661 C C . ASP A 1 81 ? -10.071 -5.305 -0.800 1.00 97.94 81 ASP A C 1
ATOM 663 O O . ASP A 1 81 ? -10.686 -6.358 -0.952 1.00 97.94 81 ASP A O 1
ATOM 667 N N . SER A 1 82 ? -8.808 -5.145 -1.207 1.00 98.38 82 SER A N 1
ATOM 668 C CA . SER A 1 82 ? -8.023 -6.149 -1.923 1.00 98.38 82 SER A CA 1
ATOM 669 C C . SER A 1 82 ? -6.522 -5.975 -1.681 1.00 98.38 82 SER A C 1
ATOM 671 O O . SER A 1 82 ? -6.015 -4.863 -1.516 1.00 98.38 82 SER A O 1
ATOM 673 N N . ILE A 1 83 ? -5.799 -7.090 -1.742 1.00 98.69 83 ILE A N 1
ATOM 674 C CA . ILE A 1 83 ? -4.344 -7.180 -1.662 1.00 98.69 83 ILE A CA 1
ATOM 675 C C . ILE A 1 83 ? -3.857 -7.855 -2.947 1.00 98.69 83 ILE A C 1
ATOM 677 O O . ILE A 1 83 ? -4.088 -9.041 -3.172 1.00 98.69 83 ILE A O 1
ATOM 681 N N . ILE A 1 84 ? -3.178 -7.107 -3.810 1.00 98.75 84 ILE A N 1
ATOM 682 C CA . ILE A 1 84 ? -2.618 -7.616 -5.062 1.00 98.75 84 ILE A CA 1
ATOM 683 C C . ILE A 1 84 ? -1.130 -7.888 -4.862 1.00 98.75 84 ILE A C 1
ATOM 685 O O . ILE A 1 84 ? -0.380 -6.981 -4.508 1.00 98.75 84 ILE A O 1
ATOM 689 N N . TYR A 1 85 ? -0.678 -9.107 -5.157 1.00 98.06 85 TYR A N 1
ATOM 690 C CA . TYR A 1 85 ? 0.749 -9.419 -5.211 1.00 98.06 85 TYR A CA 1
ATOM 691 C C . TYR A 1 85 ? 1.230 -9.682 -6.639 1.00 98.06 85 TYR A C 1
ATOM 693 O O . TYR A 1 85 ? 0.580 -10.377 -7.424 1.00 98.06 85 TYR A O 1
ATOM 701 N N . ILE A 1 86 ? 2.398 -9.137 -6.964 1.00 97.25 86 ILE A N 1
ATOM 702 C CA . ILE A 1 86 ? 3.086 -9.298 -8.242 1.00 97.25 86 ILE A CA 1
ATOM 703 C C . ILE A 1 86 ? 4.143 -10.392 -8.083 1.00 97.25 86 ILE A C 1
ATOM 705 O O . ILE A 1 86 ? 5.034 -10.272 -7.250 1.00 97.25 86 ILE A O 1
ATOM 709 N N . ASN A 1 87 ? 4.056 -11.462 -8.878 1.00 94.94 87 ASN A N 1
ATOM 710 C CA . ASN A 1 87 ? 4.986 -12.597 -8.813 1.00 94.94 87 ASN A CA 1
ATOM 711 C C . ASN A 1 87 ? 5.211 -13.232 -10.193 1.00 94.94 87 ASN A C 1
ATOM 713 O O . ASN A 1 87 ? 4.271 -13.418 -10.969 1.00 94.94 87 ASN A O 1
ATOM 717 N N . LEU A 1 88 ? 6.459 -13.595 -10.500 1.00 88.12 88 LEU A N 1
ATOM 718 C CA . LEU A 1 88 ? 6.802 -14.370 -11.698 1.00 88.12 88 LEU A CA 1
ATOM 719 C C . LEU A 1 88 ? 6.391 -15.841 -11.520 1.00 88.12 88 LEU A C 1
ATOM 721 O O . LEU A 1 88 ? 6.680 -16.438 -10.489 1.00 88.12 88 LEU A O 1
ATOM 725 N N . GLU A 1 89 ? 5.796 -16.465 -12.543 1.00 87.44 89 GLU A N 1
ATOM 726 C CA . GLU A 1 89 ? 5.251 -17.838 -12.459 1.00 87.44 89 GLU A CA 1
ATOM 727 C C . GLU A 1 89 ? 6.274 -18.906 -12.027 1.00 87.44 89 GLU A C 1
ATOM 729 O O . GLU A 1 89 ? 5.934 -19.894 -11.377 1.00 87.44 89 GLU A O 1
ATOM 734 N N . ASN A 1 90 ? 7.547 -18.704 -12.370 1.00 86.19 90 ASN A N 1
ATOM 735 C CA . ASN A 1 90 ? 8.645 -19.596 -12.002 1.00 86.19 90 ASN A CA 1
ATOM 736 C C . ASN A 1 90 ? 9.216 -19.334 -10.593 1.00 86.19 90 ASN A C 1
ATOM 738 O O . ASN A 1 90 ? 9.983 -20.159 -10.101 1.00 86.19 90 ASN A O 1
ATOM 742 N N . ARG A 1 91 ? 8.843 -18.238 -9.919 1.00 87.38 91 ARG A N 1
ATOM 743 C CA . ARG A 1 91 ? 9.334 -17.853 -8.583 1.00 87.38 91 ARG A CA 1
ATOM 744 C C . ARG A 1 91 ? 8.390 -18.311 -7.471 1.00 87.38 91 ARG A C 1
ATOM 746 O O . ARG A 1 91 ? 7.857 -17.508 -6.703 1.00 87.38 91 ARG A O 1
ATOM 753 N N . LYS A 1 92 ? 8.193 -19.631 -7.390 1.00 92.50 92 LYS A N 1
ATOM 754 C CA . LYS A 1 92 ? 7.430 -20.278 -6.305 1.00 92.50 92 LYS A CA 1
ATOM 755 C C . LYS A 1 92 ? 8.066 -20.018 -4.939 1.00 92.50 92 LYS A C 1
ATOM 757 O O . LYS A 1 92 ? 7.361 -19.707 -3.996 1.00 92.50 92 LYS A O 1
ATOM 762 N N . ASP A 1 93 ? 9.395 -20.015 -4.877 1.00 91.19 93 ASP A N 1
ATOM 763 C CA . ASP A 1 93 ? 10.181 -19.689 -3.684 1.00 91.19 93 ASP A CA 1
ATOM 764 C C . ASP A 1 93 ? 9.821 -18.320 -3.076 1.00 91.19 93 ASP A C 1
ATOM 766 O O . ASP A 1 93 ? 9.621 -18.207 -1.868 1.00 91.19 93 ASP A O 1
ATOM 770 N N . ARG A 1 94 ? 9.685 -17.280 -3.910 1.00 92.19 94 ARG A N 1
ATOM 771 C CA . ARG A 1 94 ? 9.277 -15.937 -3.468 1.00 92.19 94 ARG A CA 1
ATOM 772 C C . ARG A 1 94 ? 7.808 -15.876 -3.076 1.00 92.19 94 ARG A C 1
ATOM 774 O O . ARG A 1 94 ? 7.487 -15.256 -2.066 1.00 92.19 94 ARG A O 1
ATOM 781 N N . LYS A 1 95 ? 6.934 -16.564 -3.820 1.00 94.00 95 LYS A N 1
ATOM 782 C CA . LYS A 1 95 ? 5.519 -16.700 -3.457 1.00 94.00 95 LYS A CA 1
ATOM 783 C C . LYS A 1 95 ? 5.366 -17.345 -2.075 1.00 94.00 95 LYS A C 1
ATOM 785 O O . LYS A 1 95 ? 4.662 -16.795 -1.239 1.00 94.00 95 LYS A O 1
ATOM 790 N N . ASP A 1 96 ? 6.040 -18.463 -1.822 1.00 94.75 96 ASP A N 1
ATOM 791 C CA . ASP A 1 96 ? 5.946 -19.204 -0.559 1.00 94.75 96 ASP A CA 1
ATOM 792 C C . ASP A 1 96 ? 6.496 -18.388 0.624 1.00 94.75 96 ASP A C 1
ATOM 794 O O . ASP A 1 96 ? 6.011 -18.510 1.746 1.00 94.75 96 ASP A O 1
ATOM 798 N N . LEU A 1 97 ? 7.496 -17.529 0.386 1.00 95.12 97 LEU A N 1
ATOM 799 C CA . LEU A 1 97 ? 7.966 -16.565 1.382 1.00 95.12 97 LEU A CA 1
ATOM 800 C C . LEU A 1 97 ? 6.937 -15.459 1.637 1.00 95.12 97 LEU A C 1
ATOM 802 O O . LEU A 1 97 ? 6.645 -15.192 2.793 1.00 95.12 97 LEU A O 1
ATOM 806 N N . LEU A 1 98 ? 6.361 -14.853 0.594 1.00 95.31 98 LEU A N 1
ATOM 807 C CA . LEU A 1 98 ? 5.327 -13.822 0.743 1.00 95.31 98 LEU A CA 1
ATOM 808 C C . LEU A 1 98 ? 4.079 -14.357 1.462 1.00 95.31 98 LEU A C 1
ATOM 810 O O . LEU A 1 98 ? 3.539 -13.682 2.332 1.00 95.31 98 LEU A O 1
ATOM 814 N N . PHE A 1 99 ? 3.638 -15.573 1.132 1.00 96.31 99 PHE A N 1
ATOM 815 C CA . PHE A 1 99 ? 2.467 -16.193 1.756 1.00 96.31 99 PHE A CA 1
ATOM 816 C C . PHE A 1 99 ? 2.666 -16.407 3.260 1.00 96.31 99 PHE A C 1
ATOM 818 O O . PHE A 1 99 ? 1.736 -16.156 4.011 1.00 96.31 99 PHE A O 1
ATOM 825 N N . LYS A 1 100 ? 3.881 -16.736 3.722 1.00 96.12 100 LYS A N 1
ATOM 826 C CA . LYS A 1 100 ? 4.188 -16.797 5.164 1.00 96.12 100 LYS A CA 1
ATOM 827 C C . LYS A 1 100 ? 4.059 -15.446 5.864 1.00 96.12 100 LYS A C 1
ATOM 829 O O . LYS A 1 100 ? 3.641 -15.411 7.014 1.00 96.12 100 LYS A O 1
ATOM 834 N N . GLU A 1 101 ? 4.423 -14.349 5.198 1.00 96.62 101 GLU A N 1
ATOM 835 C CA . GLU A 1 101 ? 4.249 -12.998 5.753 1.00 96.62 101 GLU A CA 1
ATOM 836 C C . GLU A 1 101 ? 2.741 -12.665 5.840 1.00 96.62 101 GLU A C 1
ATOM 838 O O . GLU A 1 101 ? 2.288 -12.167 6.863 1.00 96.62 101 GLU A O 1
ATOM 843 N N . LEU A 1 102 ? 1.943 -13.010 4.817 1.00 97.12 102 LEU A N 1
ATOM 844 C CA . LEU A 1 102 ? 0.482 -12.811 4.813 1.00 97.12 102 LEU A CA 1
ATOM 845 C C . LEU A 1 102 ? -0.245 -13.684 5.855 1.00 97.12 102 LEU A C 1
ATOM 847 O O . LEU A 1 102 ? -1.125 -13.191 6.559 1.00 97.12 102 LEU A O 1
ATOM 851 N N . GLU A 1 103 ? 0.139 -14.954 5.991 1.00 96.19 103 GLU A N 1
ATOM 852 C CA . GLU A 1 103 ? -0.366 -15.870 7.023 1.00 96.19 103 GLU A CA 1
ATOM 853 C C . GLU A 1 103 ? -0.023 -15.361 8.431 1.00 96.19 103 GLU A C 1
ATOM 855 O O . GLU A 1 103 ? -0.880 -15.361 9.310 1.00 96.19 103 GLU A O 1
ATOM 860 N N . ALA A 1 104 ? 1.198 -14.857 8.644 1.00 95.31 104 ALA A N 1
ATOM 861 C CA . ALA A 1 104 ? 1.609 -14.283 9.927 1.00 95.31 104 ALA A CA 1
ATOM 862 C C . ALA A 1 104 ? 0.838 -13.002 10.300 1.00 95.31 104 ALA A C 1
ATOM 864 O O . ALA A 1 104 ? 0.724 -12.690 11.482 1.00 95.31 104 ALA A O 1
ATOM 865 N N . LEU A 1 105 ? 0.309 -12.274 9.310 1.00 95.88 105 LEU A N 1
ATOM 866 C CA . LEU A 1 105 ? -0.538 -11.090 9.494 1.00 95.88 105 LEU A CA 1
ATOM 867 C C . LEU A 1 105 ? -2.025 -11.409 9.726 1.00 95.88 105 LEU A C 1
ATOM 869 O O . LEU A 1 105 ? -2.806 -10.466 9.851 1.00 95.88 105 LEU A O 1
ATOM 873 N N . ASP A 1 106 ? -2.416 -12.688 9.760 1.00 95.38 106 ASP A N 1
ATOM 874 C CA . ASP A 1 106 ? -3.819 -13.135 9.769 1.00 95.38 106 ASP A CA 1
ATOM 875 C C . ASP A 1 106 ? -4.628 -12.526 8.604 1.00 95.38 106 ASP A C 1
ATOM 877 O O . ASP A 1 106 ? -5.720 -11.975 8.758 1.00 95.38 106 ASP A O 1
ATOM 881 N N . THR A 1 107 ? -4.034 -12.543 7.406 1.00 96.62 107 THR A N 1
ATOM 882 C CA . THR A 1 107 ? -4.645 -11.945 6.212 1.00 96.62 107 THR A CA 1
ATOM 883 C C . THR A 1 107 ? -5.880 -12.734 5.770 1.00 96.62 107 THR A C 1
ATOM 885 O O . THR A 1 107 ? -5.817 -13.949 5.577 1.00 96.62 107 THR A O 1
ATOM 888 N N . ASP A 1 108 ? -6.976 -12.032 5.476 1.00 96.38 108 ASP A N 1
ATOM 889 C CA . ASP A 1 108 ? -8.116 -12.580 4.744 1.00 96.38 108 ASP A CA 1
ATOM 890 C C . ASP A 1 108 ? -7.688 -12.943 3.314 1.00 96.38 108 ASP A C 1
ATOM 892 O O . ASP A 1 108 ? -7.699 -12.129 2.385 1.00 96.38 108 ASP A O 1
ATOM 896 N N . MET A 1 109 ? -7.308 -14.207 3.132 1.00 96.56 109 MET A N 1
ATOM 897 C CA . MET A 1 109 ? -6.824 -14.734 1.859 1.00 96.56 109 MET A CA 1
ATOM 898 C C . MET A 1 109 ? -7.879 -14.702 0.741 1.00 96.56 109 MET A C 1
ATOM 900 O O . MET A 1 109 ? -7.516 -14.892 -0.420 1.00 96.56 109 MET A O 1
ATOM 904 N N . THR A 1 110 ? -9.160 -14.427 1.034 1.00 97.19 110 THR A N 1
ATOM 905 C CA . THR A 1 110 ? -10.179 -14.212 -0.010 1.00 97.19 110 THR A CA 1
ATOM 906 C C . THR A 1 110 ? -9.997 -12.881 -0.746 1.00 97.19 110 THR A C 1
ATOM 908 O O . THR A 1 110 ? -10.405 -12.769 -1.902 1.00 97.19 110 THR A O 1
ATOM 911 N N . LYS A 1 111 ? -9.304 -11.919 -0.120 1.00 97.75 111 LYS A N 1
ATOM 912 C CA . LYS A 1 111 ? -8.921 -10.616 -0.683 1.00 97.75 111 LYS A CA 1
ATOM 913 C C . LYS A 1 111 ? -7.576 -10.630 -1.417 1.00 97.75 111 LYS A C 1
ATOM 915 O O . LYS A 1 111 ? -7.125 -9.581 -1.875 1.00 97.75 111 LYS A O 1
ATOM 920 N N . VAL A 1 112 ? -6.883 -11.772 -1.482 1.00 98.38 112 VAL A N 1
ATOM 921 C CA . VAL A 1 112 ? -5.516 -11.857 -2.023 1.00 98.38 112 VAL A CA 1
ATOM 922 C C . VAL A 1 112 ? -5.531 -12.293 -3.489 1.00 98.38 112 VAL A C 1
ATOM 924 O O . VAL A 1 112 ? -5.854 -13.433 -3.827 1.00 98.38 112 VAL A O 1
ATOM 927 N N . HIS A 1 113 ? -5.107 -11.396 -4.378 1.00 98.19 113 HIS A N 1
ATOM 928 C CA . HIS A 1 113 ? -5.122 -11.588 -5.828 1.00 98.19 113 HIS A CA 1
ATOM 929 C C . HIS A 1 113 ? -3.704 -11.608 -6.413 1.00 98.19 113 HIS A C 1
ATOM 931 O O . HIS A 1 113 ? -2.850 -10.799 -6.056 1.00 98.19 113 HIS A O 1
ATOM 937 N N . LYS A 1 114 ? -3.444 -12.522 -7.356 1.00 97.44 114 LYS A N 1
ATOM 938 C CA . LYS A 1 114 ? -2.168 -12.590 -8.082 1.00 97.44 114 LYS A CA 1
ATOM 939 C C . LYS A 1 114 ? -2.217 -11.746 -9.352 1.00 97.44 114 LYS A C 1
ATOM 941 O O . LYS A 1 114 ? -3.116 -11.923 -10.171 1.00 97.44 114 LYS A O 1
ATOM 946 N N . VAL A 1 115 ? -1.168 -10.966 -9.585 1.00 97.06 115 VAL A N 1
ATOM 947 C CA . VAL A 1 115 ? -0.784 -10.473 -10.911 1.00 97.06 115 VAL A CA 1
ATOM 948 C C . VAL A 1 115 ? 0.535 -11.120 -11.321 1.00 97.06 115 VAL A C 1
ATOM 950 O O . VAL A 1 115 ? 1.481 -11.225 -10.539 1.00 97.06 115 VAL A O 1
ATOM 953 N N . CYS A 1 116 ? 0.606 -11.590 -12.565 1.00 92.94 116 CYS A N 1
ATOM 954 C CA . CYS A 1 116 ? 1.840 -12.149 -13.098 1.00 92.94 116 CYS A CA 1
ATOM 955 C C . CYS A 1 116 ? 2.858 -11.032 -13.345 1.00 92.94 116 CYS A C 1
ATOM 957 O O . CYS A 1 116 ? 2.591 -10.089 -14.090 1.00 92.94 116 CYS A O 1
ATOM 959 N N . GLY A 1 117 ? 4.049 -11.171 -12.764 1.00 88.00 117 GLY A N 1
ATOM 960 C CA . GLY A 1 117 ? 5.201 -10.365 -13.151 1.00 88.00 117 GLY A CA 1
ATOM 961 C C . GLY A 1 117 ? 5.519 -10.577 -14.633 1.00 88.00 117 GLY A C 1
ATOM 962 O O . GLY A 1 117 ? 5.418 -11.698 -15.141 1.00 88.00 117 GLY A O 1
ATOM 963 N N . VAL A 1 118 ? 5.916 -9.519 -15.338 1.00 84.31 118 VAL A N 1
ATOM 964 C CA . VAL A 1 118 ? 6.273 -9.615 -16.758 1.00 84.31 118 VAL A CA 1
ATOM 965 C C . VAL A 1 118 ? 7.789 -9.730 -16.884 1.00 84.31 118 VAL A C 1
ATOM 967 O O . VAL A 1 118 ? 8.525 -8.835 -16.480 1.00 84.31 118 VAL A O 1
ATOM 970 N N . TYR A 1 119 ? 8.282 -10.835 -17.443 1.00 82.06 119 TYR A N 1
ATOM 971 C CA . TYR A 1 119 ? 9.711 -11.011 -17.708 1.00 82.06 119 TYR A CA 1
ATOM 972 C C . TYR A 1 119 ? 10.072 -10.467 -19.094 1.00 82.06 119 TYR A C 1
ATOM 974 O O . TYR A 1 119 ? 9.605 -10.982 -20.110 1.00 82.06 119 TYR A O 1
ATOM 982 N N . ILE A 1 120 ? 10.928 -9.442 -19.141 1.00 80.12 120 ILE A N 1
ATOM 983 C CA . ILE A 1 120 ? 11.436 -8.856 -20.387 1.00 80.12 120 ILE A CA 1
ATOM 984 C C . ILE A 1 120 ? 12.970 -8.924 -20.362 1.00 80.12 120 ILE A C 1
ATOM 986 O O . ILE A 1 120 ? 13.606 -8.125 -19.667 1.00 80.12 120 ILE A O 1
ATOM 990 N N . PRO A 1 121 ? 13.592 -9.854 -21.117 1.00 74.44 121 PRO A N 1
ATOM 991 C CA . PRO A 1 121 ? 15.044 -9.982 -21.182 1.00 74.44 121 PRO A CA 1
ATOM 992 C C . PRO A 1 121 ? 15.721 -8.645 -21.491 1.00 74.44 121 PRO A C 1
ATOM 994 O O . PRO A 1 121 ? 15.336 -7.957 -22.436 1.00 74.44 121 PRO A O 1
ATOM 997 N N . LYS A 1 122 ? 16.759 -8.300 -20.719 1.00 73.12 122 LYS A N 1
ATOM 998 C CA . LYS A 1 122 ? 17.531 -7.046 -20.832 1.00 73.12 122 LYS A CA 1
ATOM 999 C C . LYS A 1 122 ? 16.749 -5.749 -20.550 1.00 73.12 122 LYS A C 1
ATOM 1001 O O . LYS A 1 122 ? 17.345 -4.683 -20.635 1.00 73.12 122 LYS A O 1
ATOM 1006 N N . ASN A 1 123 ? 15.464 -5.805 -20.185 1.00 76.44 123 ASN A N 1
ATOM 1007 C CA . ASN A 1 123 ? 14.718 -4.634 -19.716 1.00 76.44 123 ASN A CA 1
ATOM 1008 C C . ASN A 1 123 ? 13.729 -5.009 -18.597 1.00 76.44 123 ASN A C 1
ATOM 1010 O O . ASN A 1 123 ? 12.508 -4.980 -18.762 1.00 76.44 123 ASN A O 1
ATOM 1014 N N . GLY A 1 124 ? 14.279 -5.347 -17.427 1.00 80.69 124 GLY A N 1
ATOM 1015 C CA . GLY A 1 124 ? 13.482 -5.709 -16.253 1.00 80.69 124 GLY A CA 1
ATOM 1016 C C . GLY A 1 124 ? 12.592 -4.575 -15.729 1.00 80.69 124 GLY A C 1
ATOM 1017 O O . GLY A 1 124 ? 11.502 -4.842 -15.233 1.00 80.69 124 GLY A O 1
ATOM 1018 N N . HIS A 1 125 ? 12.995 -3.313 -15.915 1.00 83.50 125 HIS A N 1
ATOM 1019 C CA . HIS A 1 125 ? 12.182 -2.147 -15.549 1.00 83.50 125 HIS A CA 1
ATOM 1020 C C . HIS A 1 125 ? 10.886 -2.072 -16.368 1.00 83.50 125 HIS A C 1
ATOM 1022 O O . HIS A 1 125 ? 9.836 -1.724 -15.827 1.00 83.50 125 HIS A O 1
ATOM 1028 N N . ARG A 1 126 ? 10.923 -2.480 -17.646 1.00 85.25 126 ARG A N 1
ATOM 1029 C CA . ARG A 1 126 ? 9.727 -2.553 -18.495 1.00 85.25 126 ARG A CA 1
ATOM 1030 C C . ARG A 1 126 ? 8.797 -3.673 -18.043 1.00 85.25 126 ARG A C 1
ATOM 1032 O O . ARG A 1 126 ? 7.580 -3.519 -18.084 1.00 85.25 126 ARG A O 1
ATOM 1039 N N . GLY A 1 127 ? 9.378 -4.776 -17.577 1.00 88.75 127 GLY A N 1
ATOM 1040 C CA . GLY A 1 127 ? 8.646 -5.876 -16.959 1.00 88.75 127 GLY A CA 1
ATOM 1041 C C . GLY A 1 127 ? 7.920 -5.458 -15.676 1.00 88.75 127 GLY A C 1
ATOM 1042 O O . GLY A 1 127 ? 6.725 -5.705 -15.523 1.00 88.75 127 GLY A O 1
ATOM 1043 N N . CYS A 1 128 ? 8.631 -4.745 -14.800 1.00 90.12 128 CYS A N 1
ATOM 1044 C CA . CYS A 1 128 ? 8.103 -4.157 -13.571 1.00 90.12 128 CYS A CA 1
ATOM 1045 C C . CYS A 1 128 ? 6.924 -3.206 -13.859 1.00 90.12 128 CYS A C 1
ATOM 1047 O O . CYS A 1 128 ? 5.809 -3.468 -13.409 1.00 90.12 128 CYS A O 1
ATOM 1049 N N . VAL A 1 129 ? 7.100 -2.173 -14.697 1.00 93.06 129 VAL A N 1
ATOM 1050 C CA . VAL A 1 129 ? 6.014 -1.205 -14.966 1.00 93.06 129 VAL A CA 1
ATOM 1051 C C . VAL A 1 129 ? 4.784 -1.840 -15.615 1.00 93.06 129 VAL A C 1
ATOM 1053 O O . VAL A 1 129 ? 3.664 -1.441 -15.307 1.00 93.06 129 VAL A O 1
ATOM 1056 N N . GLN A 1 130 ? 4.950 -2.870 -16.451 1.00 93.56 130 GLN A N 1
ATOM 1057 C CA . GLN A 1 130 ? 3.811 -3.602 -17.011 1.00 93.56 130 GLN A CA 1
ATOM 1058 C C . GLN A 1 130 ? 3.053 -4.405 -15.948 1.00 93.56 130 GLN A C 1
ATOM 1060 O O . GLN A 1 130 ? 1.825 -4.398 -15.961 1.00 93.56 130 GLN A O 1
ATOM 1065 N N . ALA A 1 131 ? 3.748 -5.030 -14.995 1.00 95.81 131 ALA A N 1
ATOM 1066 C CA . ALA A 1 131 ? 3.095 -5.729 -13.890 1.00 95.81 131 ALA A CA 1
ATOM 1067 C C . ALA A 1 131 ? 2.318 -4.771 -12.965 1.00 95.81 131 ALA A C 1
ATOM 1069 O O . ALA A 1 131 ? 1.185 -5.069 -12.591 1.00 95.81 131 ALA A O 1
ATOM 1070 N N . HIS A 1 132 ? 2.864 -3.586 -12.666 1.00 97.50 132 HIS A N 1
ATOM 1071 C CA . HIS A 1 132 ? 2.135 -2.576 -11.889 1.00 97.50 132 HIS A CA 1
ATOM 1072 C C . HIS A 1 132 ? 0.948 -1.967 -12.653 1.00 97.50 132 HIS A C 1
ATOM 1074 O O . HIS A 1 132 ? -0.086 -1.716 -12.039 1.00 97.50 132 HIS A O 1
ATOM 1080 N N . ILE A 1 133 ? 1.042 -1.776 -13.978 1.00 97.94 133 ILE A N 1
ATOM 1081 C CA . ILE A 1 133 ? -0.121 -1.392 -14.803 1.00 97.94 133 ILE A CA 1
ATOM 1082 C C . ILE A 1 133 ? -1.228 -2.444 -14.672 1.00 97.94 133 ILE A C 1
ATOM 1084 O O . ILE A 1 133 ? -2.362 -2.075 -14.394 1.00 97.94 133 ILE A O 1
ATOM 1088 N N . LEU A 1 134 ? -0.904 -3.737 -14.794 1.00 98.06 134 LEU A N 1
ATOM 1089 C CA . LEU A 1 134 ? -1.885 -4.820 -14.656 1.00 98.06 134 LEU A CA 1
ATOM 1090 C C . LEU A 1 134 ? -2.536 -4.857 -13.261 1.00 98.06 134 LEU A C 1
ATOM 1092 O O . LEU A 1 134 ? -3.742 -5.065 -13.163 1.00 98.06 134 LEU A O 1
ATOM 1096 N N . ALA A 1 135 ? -1.771 -4.620 -12.189 1.00 98.50 135 ALA A N 1
ATOM 1097 C CA . ALA A 1 135 ? -2.307 -4.533 -10.827 1.00 98.50 135 ALA A CA 1
ATOM 1098 C C . ALA A 1 135 ? -3.264 -3.344 -10.642 1.00 98.50 135 ALA A C 1
ATOM 1100 O O . ALA A 1 135 ? -4.353 -3.497 -10.090 1.00 98.50 135 ALA A O 1
ATOM 1101 N N . LEU A 1 136 ? -2.890 -2.172 -11.153 1.00 98.62 136 LEU A N 1
ATOM 1102 C CA . LEU A 1 136 ? -3.711 -0.966 -11.082 1.00 98.62 136 LEU A CA 1
ATOM 1103 C C . LEU A 1 136 ? -4.976 -1.070 -11.956 1.00 98.62 136 LEU A C 1
ATOM 1105 O O . LEU A 1 136 ? -6.052 -0.683 -11.509 1.00 98.62 136 LEU A O 1
ATOM 1109 N N . GLU A 1 137 ? -4.887 -1.644 -13.160 1.00 98.56 137 GLU A N 1
ATOM 1110 C CA . GLU A 1 137 ? -6.051 -1.897 -14.025 1.00 98.56 137 GLU A CA 1
ATOM 1111 C C . GLU A 1 137 ? -7.001 -2.941 -13.415 1.00 98.56 137 GLU A C 1
ATOM 1113 O O . GLU A 1 137 ? -8.218 -2.766 -13.479 1.00 98.56 137 GLU A O 1
ATOM 1118 N N . LEU A 1 138 ? -6.474 -3.985 -12.760 1.00 98.56 138 LEU A N 1
ATOM 1119 C CA . LEU A 1 138 ? -7.285 -4.958 -12.019 1.00 98.56 138 LEU A CA 1
ATOM 1120 C C . LEU A 1 138 ? -8.046 -4.290 -10.862 1.00 98.56 138 LEU A C 1
ATOM 1122 O O . LEU A 1 138 ? -9.245 -4.527 -10.703 1.00 98.56 138 LEU A O 1
ATOM 1126 N N . ALA A 1 139 ? -7.379 -3.434 -10.085 1.00 98.62 139 ALA A N 1
ATOM 1127 C CA . ALA A 1 139 ? -8.013 -2.698 -8.995 1.00 98.62 139 ALA A CA 1
ATOM 1128 C C . ALA A 1 139 ? -9.072 -1.701 -9.485 1.00 98.62 139 ALA A C 1
ATOM 1130 O O . ALA A 1 139 ? -10.171 -1.649 -8.933 1.00 98.62 139 ALA A O 1
ATOM 1131 N N . GLN A 1 140 ? -8.783 -0.968 -10.563 1.00 98.44 140 GLN A N 1
ATOM 1132 C CA . GLN A 1 140 ? -9.725 -0.040 -11.186 1.00 98.44 140 GLN A CA 1
ATOM 1133 C C . GLN A 1 140 ? -10.976 -0.755 -11.716 1.00 98.44 140 GLN A C 1
ATOM 1135 O O . GLN A 1 140 ? -12.093 -0.282 -11.502 1.00 98.44 140 GLN A O 1
ATOM 1140 N N . LEU A 1 141 ? -10.806 -1.908 -12.375 1.00 98.38 141 LEU A N 1
ATOM 1141 C CA . LEU A 1 141 ? -11.907 -2.702 -12.926 1.00 98.38 141 LEU A CA 1
ATOM 1142 C C . LEU A 1 141 ? -12.863 -3.204 -11.833 1.00 98.38 141 LEU A C 1
ATOM 1144 O O . LEU A 1 141 ? -14.080 -3.168 -12.021 1.00 98.38 141 LEU A O 1
ATOM 1148 N N . ASN A 1 142 ? -12.317 -3.643 -10.696 1.00 98.50 142 ASN A N 1
ATOM 1149 C CA . ASN A 1 142 ? -13.093 -4.145 -9.559 1.00 98.50 142 ASN A CA 1
ATOM 1150 C C . ASN A 1 142 ? -13.551 -3.044 -8.584 1.00 98.50 142 ASN A C 1
ATOM 1152 O O . ASN A 1 142 ? -14.403 -3.310 -7.741 1.00 98.50 142 ASN A O 1
ATOM 1156 N N . LYS A 1 143 ? -13.050 -1.808 -8.737 1.00 98.44 143 LYS A N 1
ATOM 1157 C CA . LYS A 1 143 ? -13.353 -0.637 -7.894 1.00 98.44 143 LYS A CA 1
ATOM 1158 C C . LYS A 1 143 ? -12.965 -0.805 -6.415 1.00 98.44 143 LYS A C 1
ATOM 1160 O O . LYS A 1 143 ? -13.694 -0.345 -5.544 1.00 98.44 143 LYS A O 1
ATOM 1165 N N . TRP A 1 144 ? -11.828 -1.442 -6.146 1.00 98.62 144 TRP A N 1
ATOM 1166 C CA . TRP A 1 144 ? -11.303 -1.630 -4.786 1.00 98.62 144 TRP A CA 1
ATOM 1167 C C . TRP A 1 144 ? -10.714 -0.330 -4.213 1.00 98.62 144 TRP A C 1
ATOM 1169 O O . TRP A 1 144 ? -9.872 0.290 -4.865 1.00 98.62 144 TRP A O 1
ATOM 1179 N N . ASP A 1 145 ? -11.130 0.070 -3.005 1.00 97.69 145 ASP A N 1
ATOM 1180 C CA . ASP A 1 145 ? -10.743 1.335 -2.368 1.00 97.69 145 ASP A CA 1
ATOM 1181 C C . ASP A 1 145 ? -10.671 1.274 -0.817 1.00 97.69 145 ASP A C 1
ATOM 1183 O O . ASP A 1 145 ? -11.664 1.565 -0.147 1.00 97.69 145 ASP A O 1
ATOM 1187 N N . PRO A 1 146 ? -9.501 1.035 -0.189 1.00 97.56 146 PRO A N 1
ATOM 1188 C CA . PRO A 1 146 ? -8.157 1.037 -0.765 1.00 97.56 146 PRO A CA 1
ATOM 1189 C C . PRO A 1 146 ? -7.680 -0.350 -1.224 1.00 97.56 146 PRO A C 1
ATOM 1191 O O . PRO A 1 146 ? -8.157 -1.386 -0.758 1.00 97.56 146 PRO A O 1
ATOM 1194 N N . VAL A 1 147 ? -6.662 -0.360 -2.089 1.00 98.56 147 VAL A N 1
ATOM 1195 C CA . VAL A 1 147 ? -5.954 -1.576 -2.518 1.00 98.56 147 VAL A CA 1
ATOM 1196 C C . VAL A 1 147 ? -4.484 -1.530 -2.098 1.00 98.56 147 VAL A C 1
ATOM 1198 O O . VAL A 1 147 ? -3.806 -0.519 -2.293 1.00 98.56 147 VAL A O 1
ATOM 1201 N N . LEU A 1 148 ? -3.976 -2.634 -1.550 1.00 98.75 148 LEU A N 1
ATOM 1202 C CA . LEU A 1 148 ? -2.550 -2.845 -1.288 1.00 98.75 148 LEU A CA 1
ATOM 1203 C C . LEU A 1 148 ? -1.906 -3.556 -2.483 1.00 98.75 148 LEU A C 1
ATOM 1205 O O . LEU A 1 148 ? -2.430 -4.564 -2.950 1.00 98.75 148 LEU A O 1
ATOM 1209 N N . ILE A 1 149 ? -0.766 -3.060 -2.962 1.00 98.62 149 ILE A N 1
ATOM 1210 C CA . ILE A 1 149 ? 0.058 -3.700 -3.994 1.00 98.62 149 ILE A CA 1
ATOM 1211 C C . ILE A 1 149 ? 1.406 -4.097 -3.379 1.00 98.62 149 ILE A C 1
ATOM 1213 O O . ILE A 1 149 ? 2.053 -3.275 -2.730 1.00 98.62 149 ILE A O 1
ATOM 1217 N N . LEU A 1 150 ? 1.813 -5.354 -3.585 1.00 97.50 150 LEU A N 1
ATOM 1218 C CA . LEU A 1 150 ? 3.040 -5.971 -3.061 1.00 97.50 150 LEU A CA 1
ATOM 1219 C C . LEU A 1 150 ? 3.869 -6.606 -4.189 1.00 97.50 150 LEU A C 1
ATOM 1221 O O . LEU A 1 150 ? 3.325 -7.308 -5.040 1.00 97.50 150 LEU A O 1
ATOM 1225 N N . GLU A 1 151 ? 5.190 -6.444 -4.162 1.00 94.50 151 GLU A N 1
ATOM 1226 C CA . GLU A 1 151 ? 6.121 -7.279 -4.937 1.00 94.50 151 GLU A CA 1
ATOM 1227 C C . GLU A 1 151 ? 6.478 -8.566 -4.167 1.00 94.50 151 GLU A C 1
ATOM 1229 O O . GLU A 1 151 ? 6.417 -8.625 -2.940 1.00 94.50 151 GLU A O 1
ATOM 1234 N N . ASP A 1 152 ? 6.887 -9.627 -4.866 1.00 88.94 152 ASP A N 1
ATOM 1235 C CA . ASP A 1 152 ? 7.186 -10.937 -4.269 1.00 88.94 152 ASP A CA 1
ATOM 1236 C C . ASP A 1 152 ? 8.526 -11.011 -3.496 1.00 88.94 152 ASP A C 1
ATOM 1238 O O . ASP A 1 152 ? 8.927 -12.063 -2.997 1.00 88.94 152 ASP A O 1
ATOM 1242 N N . ASP A 1 153 ? 9.245 -9.897 -3.352 1.00 88.94 153 ASP A N 1
ATOM 1243 C CA . ASP A 1 153 ? 10.310 -9.710 -2.356 1.00 88.94 153 ASP A CA 1
ATOM 1244 C C . ASP A 1 153 ? 9.909 -8.805 -1.182 1.00 88.94 153 ASP A C 1
ATOM 1246 O O . ASP A 1 153 ? 10.758 -8.548 -0.331 1.00 88.94 153 ASP A O 1
ATOM 1250 N N . ALA A 1 154 ? 8.643 -8.400 -1.055 1.00 92.62 154 ALA A N 1
ATOM 1251 C CA . ALA A 1 154 ? 8.151 -7.790 0.175 1.00 92.62 154 ALA A CA 1
ATOM 1252 C C . ALA A 1 154 ? 8.382 -8.725 1.382 1.00 92.62 154 ALA A C 1
ATOM 1254 O O . ALA A 1 154 ? 8.127 -9.936 1.334 1.00 92.62 154 ALA A O 1
ATOM 1255 N N . GLN A 1 155 ? 8.903 -8.145 2.462 1.00 95.25 155 GLN A N 1
ATOM 1256 C CA . GLN A 1 155 ? 9.176 -8.790 3.744 1.00 95.25 155 GLN A CA 1
ATOM 1257 C C . GLN A 1 155 ? 8.853 -7.824 4.887 1.00 95.25 155 GLN A C 1
ATOM 1259 O O . GLN A 1 155 ? 9.182 -6.641 4.791 1.00 95.25 155 GLN A O 1
ATOM 1264 N N . LEU A 1 156 ? 8.292 -8.324 5.991 1.00 95.69 156 LEU A N 1
ATOM 1265 C CA . LEU A 1 156 ? 8.069 -7.515 7.186 1.00 95.69 156 LEU A CA 1
ATOM 1266 C C . LEU A 1 156 ? 9.386 -7.003 7.804 1.00 95.69 156 LEU A C 1
ATOM 1268 O O . LEU A 1 156 ? 10.394 -7.710 7.920 1.00 95.69 156 LEU A O 1
ATOM 1272 N N . SER A 1 157 ? 9.367 -5.738 8.215 1.00 94.31 157 SER A N 1
ATOM 1273 C CA . SER A 1 157 ? 10.439 -5.081 8.977 1.00 94.31 157 SER A CA 1
ATOM 1274 C C . SER A 1 157 ? 10.187 -5.083 10.487 1.00 94.31 157 SER A C 1
ATOM 1276 O O . SER A 1 157 ? 11.137 -4.938 11.255 1.00 94.31 157 SER A O 1
ATOM 1278 N N . VAL A 1 158 ? 8.927 -5.244 10.895 1.00 92.81 158 VAL A N 1
ATOM 1279 C CA . VAL A 1 158 ? 8.426 -5.224 12.280 1.00 92.81 158 VAL A CA 1
ATOM 1280 C C . VAL A 1 158 ? 7.709 -6.544 12.603 1.00 92.81 158 VAL A C 1
ATOM 1282 O O . VAL A 1 158 ? 7.593 -7.402 11.726 1.00 92.81 158 VAL A O 1
ATOM 1285 N N . SER A 1 159 ? 7.247 -6.748 13.842 1.00 94.00 159 SER A N 1
ATOM 1286 C CA . SER A 1 159 ? 6.430 -7.931 14.151 1.00 94.00 159 SER A CA 1
ATOM 1287 C C . SER A 1 159 ? 5.060 -7.862 13.444 1.00 94.00 159 SER A C 1
ATOM 1289 O O . SER A 1 159 ? 4.611 -6.765 13.105 1.00 94.00 159 SER A O 1
ATOM 1291 N N . PRO A 1 160 ? 4.364 -8.991 13.213 1.00 94.00 160 PRO A N 1
ATOM 1292 C CA . PRO A 1 160 ? 3.035 -8.966 12.595 1.00 94.00 160 PRO A CA 1
ATOM 1293 C C . PRO A 1 160 ? 1.984 -8.206 13.425 1.00 94.00 160 PRO A C 1
ATOM 1295 O O . PRO A 1 160 ? 1.131 -7.514 12.870 1.00 94.00 160 PRO A O 1
ATOM 1298 N N . GLU A 1 161 ? 2.078 -8.286 14.756 1.00 90.12 161 GLU A N 1
ATOM 1299 C CA . GLU A 1 161 ? 1.213 -7.558 15.693 1.00 90.12 161 GLU A CA 1
ATOM 1300 C C . GLU A 1 161 ? 1.468 -6.045 15.634 1.00 90.12 161 GLU A C 1
ATOM 1302 O O . GLU A 1 161 ? 0.519 -5.265 15.499 1.00 90.12 161 GLU A O 1
ATOM 1307 N N . ASP A 1 162 ? 2.745 -5.633 15.627 1.00 90.62 162 ASP A N 1
ATOM 1308 C CA . ASP A 1 162 ? 3.132 -4.241 15.387 1.00 90.62 162 ASP A CA 1
ATOM 1309 C C . ASP A 1 162 ? 2.594 -3.777 14.030 1.00 90.62 162 ASP A C 1
ATOM 1311 O O . ASP A 1 162 ? 1.905 -2.765 13.969 1.00 90.62 162 ASP A O 1
ATOM 1315 N N . PHE A 1 163 ? 2.854 -4.518 12.943 1.00 94.50 163 PHE A N 1
ATOM 1316 C CA . PHE A 1 163 ? 2.422 -4.156 11.588 1.00 94.50 163 PHE A CA 1
ATOM 1317 C C . PHE A 1 163 ? 0.924 -3.851 11.543 1.00 94.50 163 PHE A C 1
ATOM 1319 O O . PHE A 1 163 ? 0.520 -2.788 11.066 1.00 94.50 163 PHE A O 1
ATOM 1326 N N . ASN A 1 164 ? 0.101 -4.769 12.055 1.00 93.62 164 ASN A N 1
ATOM 1327 C CA . ASN A 1 164 ? -1.348 -4.627 12.023 1.00 93.62 164 ASN A CA 1
ATOM 1328 C C . ASN A 1 164 ? -1.818 -3.448 12.892 1.00 93.62 164 ASN A C 1
ATOM 1330 O O . ASN A 1 164 ? -2.639 -2.650 12.438 1.00 93.62 164 ASN A O 1
ATOM 1334 N N . THR A 1 165 ? -1.254 -3.282 14.090 1.00 89.94 165 THR A N 1
ATOM 1335 C CA . THR A 1 165 ? -1.570 -2.166 15.002 1.00 89.94 165 THR A CA 1
ATOM 1336 C C . THR A 1 165 ? -1.171 -0.811 14.410 1.00 89.94 165 THR A C 1
ATOM 1338 O O . THR A 1 165 ? -1.932 0.158 14.461 1.00 89.94 165 THR A O 1
ATOM 1341 N N . ILE A 1 166 ? 0.016 -0.732 13.812 1.00 92.56 166 ILE A N 1
ATOM 1342 C CA . ILE A 1 166 ? 0.552 0.476 13.183 1.00 92.56 166 ILE A CA 1
ATOM 1343 C C . ILE A 1 166 ? -0.287 0.860 11.963 1.00 92.56 166 ILE A C 1
ATOM 1345 O O . ILE A 1 166 ? -0.698 2.012 11.839 1.00 92.56 166 ILE A O 1
ATOM 1349 N N . LEU A 1 167 ? -0.573 -0.099 11.078 1.00 94.69 167 LEU A N 1
ATOM 1350 C CA . LEU A 1 167 ? -1.339 0.145 9.859 1.00 94.69 167 LEU A CA 1
ATOM 1351 C C . LEU A 1 167 ? -2.796 0.530 10.164 1.00 94.69 167 LEU A C 1
ATOM 1353 O O . LEU A 1 167 ? -3.345 1.398 9.488 1.00 94.69 167 LEU A O 1
ATOM 1357 N N . TYR A 1 168 ? -3.411 -0.054 11.200 1.00 92.50 168 TYR A N 1
ATOM 1358 C CA . TYR A 1 168 ? -4.724 0.366 11.703 1.00 92.50 168 TYR A CA 1
ATOM 1359 C C . TYR A 1 168 ? -4.729 1.816 12.181 1.00 92.50 168 TYR A C 1
ATOM 1361 O O . TYR A 1 168 ? -5.503 2.626 11.670 1.00 92.50 168 TYR A O 1
ATOM 1369 N N . ASN A 1 169 ? -3.829 2.178 13.095 1.00 90.31 169 ASN A N 1
ATOM 1370 C CA . ASN A 1 169 ? -3.790 3.539 13.627 1.00 90.31 169 ASN A CA 1
ATOM 1371 C C . ASN A 1 169 ? -3.446 4.576 12.545 1.00 90.31 169 ASN A C 1
ATOM 1373 O O . ASN A 1 169 ? -4.093 5.621 12.479 1.00 90.31 169 ASN A O 1
ATOM 1377 N N . ALA A 1 170 ? -2.514 4.264 11.641 1.00 92.75 170 ALA A N 1
ATOM 1378 C CA . ALA A 1 170 ? -2.148 5.133 10.527 1.00 92.75 170 ALA A CA 1
ATOM 1379 C C . ALA A 1 170 ? -3.306 5.382 9.550 1.00 92.75 170 ALA A C 1
ATOM 1381 O O . ALA A 1 170 ? -3.570 6.530 9.198 1.00 92.75 170 ALA A O 1
ATOM 1382 N N . LEU A 1 171 ? -4.022 4.335 9.122 1.00 93.69 171 LEU A N 1
ATOM 1383 C CA . LEU A 1 171 ? -5.159 4.487 8.207 1.00 93.69 171 LEU A CA 1
ATOM 1384 C C . LEU A 1 171 ? -6.338 5.183 8.888 1.00 93.69 171 LEU A C 1
ATOM 1386 O O . LEU A 1 171 ? -6.953 6.058 8.282 1.00 93.69 171 LEU A O 1
ATOM 1390 N N . LYS A 1 172 ? -6.611 4.870 10.160 1.00 90.81 172 LYS A N 1
ATOM 1391 C CA . LYS A 1 172 ? -7.612 5.572 10.974 1.00 90.81 172 LYS A CA 1
ATOM 1392 C C . LYS A 1 172 ? -7.311 7.071 11.056 1.00 90.81 172 LYS A C 1
ATOM 1394 O O . LYS A 1 172 ? -8.201 7.870 10.777 1.00 90.81 172 LYS A O 1
ATOM 1399 N N . GLN A 1 173 ? -6.063 7.442 11.355 1.00 90.19 173 GLN A N 1
ATOM 1400 C CA . GLN A 1 173 ? -5.634 8.838 11.455 1.00 90.19 173 GLN A CA 1
ATOM 1401 C C . GLN A 1 173 ? -5.659 9.563 10.101 1.00 90.19 173 GLN A C 1
ATOM 1403 O O . GLN A 1 173 ? -6.171 10.680 10.010 1.00 90.19 173 GLN A O 1
ATOM 1408 N N . LEU A 1 174 ? -5.165 8.929 9.032 1.00 93.31 174 LEU A N 1
ATOM 1409 C CA . LEU A 1 174 ? -5.242 9.476 7.674 1.00 93.31 174 LEU A CA 1
ATOM 1410 C C . LEU A 1 174 ? -6.697 9.711 7.256 1.00 93.31 174 LEU A C 1
ATOM 1412 O O . LEU A 1 174 ? -7.019 10.787 6.765 1.00 93.31 174 LEU A O 1
ATOM 1416 N N . ASN A 1 175 ? -7.595 8.761 7.518 1.00 93.19 175 ASN A N 1
ATOM 1417 C CA . ASN A 1 175 ? -9.014 8.895 7.192 1.00 93.19 175 ASN A CA 1
ATOM 1418 C C . ASN A 1 175 ? -9.728 9.979 8.023 1.00 93.19 175 ASN A C 1
ATOM 1420 O O . ASN A 1 175 ? -10.676 10.580 7.522 1.00 93.19 175 ASN A O 1
ATOM 1424 N N . SER A 1 176 ? -9.302 10.254 9.264 1.00 90.75 176 SER A N 1
ATOM 1425 C CA . SER A 1 176 ? -9.905 11.310 10.094 1.00 90.75 176 SER A CA 1
ATOM 1426 C C . SER A 1 176 ? -9.337 12.707 9.839 1.00 90.75 176 SER A C 1
ATOM 1428 O O . SER A 1 176 ? -10.087 13.679 9.871 1.00 90.75 176 SER A O 1
ATOM 1430 N N . GLU A 1 177 ? -8.026 12.829 9.610 1.00 90.12 177 GLU A N 1
ATOM 1431 C CA . GLU A 1 177 ? -7.336 14.126 9.516 1.00 90.12 177 GLU A CA 1
ATOM 1432 C C . GLU A 1 177 ? -7.057 14.565 8.070 1.00 90.12 177 GLU A C 1
ATOM 1434 O O . GLU A 1 177 ? -7.035 15.760 7.783 1.00 90.12 177 GLU A O 1
ATOM 1439 N N . ASN A 1 178 ? -6.848 13.618 7.149 1.00 91.94 178 ASN A N 1
ATOM 1440 C CA . ASN A 1 178 ? -6.475 13.866 5.751 1.00 91.94 178 ASN A CA 1
ATOM 1441 C C . ASN A 1 178 ? -7.238 12.919 4.788 1.00 91.94 178 ASN A C 1
ATOM 1443 O O . ASN A 1 178 ? -6.600 12.181 4.037 1.00 91.94 178 ASN A O 1
ATOM 1447 N N . PRO A 1 179 ? -8.590 12.898 4.791 1.00 93.88 179 PRO A N 1
ATOM 1448 C CA . PRO A 1 179 ? -9.410 11.882 4.105 1.00 93.88 179 PRO A CA 1
ATOM 1449 C C . PRO A 1 179 ? -9.227 11.795 2.579 1.00 93.88 179 PRO A C 1
ATOM 1451 O O . PRO A 1 179 ? -9.689 10.843 1.954 1.00 93.88 179 PRO A O 1
ATOM 1454 N N . ASP A 1 180 ? -8.575 12.782 1.969 1.00 94.81 180 ASP A N 1
ATOM 1455 C CA . ASP A 1 180 ? -8.231 12.846 0.549 1.00 94.81 180 ASP A CA 1
ATOM 1456 C C . ASP A 1 180 ? -6.766 12.455 0.255 1.00 94.81 180 ASP A C 1
ATOM 1458 O O . ASP A 1 180 ? -6.224 12.812 -0.794 1.00 94.81 180 ASP A O 1
ATOM 1462 N N . TRP A 1 181 ? -6.125 11.706 1.163 1.00 97.19 181 TRP A N 1
ATOM 1463 C CA . TRP A 1 181 ? -4.846 11.037 0.914 1.00 97.19 181 TRP A CA 1
ATOM 1464 C C . TRP A 1 181 ? -4.902 10.144 -0.336 1.00 97.19 181 TRP A C 1
ATOM 1466 O O . TRP A 1 181 ? -5.963 9.678 -0.752 1.00 97.19 181 TRP A O 1
ATOM 1476 N N . ASN A 1 182 ? -3.754 9.928 -0.980 1.00 98.12 182 ASN A N 1
ATOM 1477 C CA . ASN A 1 182 ? -3.691 9.279 -2.294 1.00 98.12 182 ASN A CA 1
ATOM 1478 C C . ASN A 1 182 ? -2.977 7.928 -2.255 1.00 98.12 182 ASN A C 1
ATOM 1480 O O . ASN A 1 182 ? -3.489 6.936 -2.780 1.00 98.12 182 ASN A O 1
ATOM 1484 N N . VAL A 1 183 ? -1.803 7.895 -1.620 1.00 98.44 183 VAL A N 1
ATOM 1485 C CA . VAL A 1 183 ? -0.962 6.700 -1.486 1.00 98.44 183 VAL A CA 1
ATOM 1486 C C . VAL A 1 183 ? -0.323 6.674 -0.101 1.00 98.44 183 VAL A C 1
ATOM 1488 O O . VAL A 1 183 ? 0.167 7.700 0.370 1.00 98.44 183 VAL A O 1
ATOM 1491 N N . LEU A 1 184 ? -0.274 5.497 0.520 1.00 98.19 184 LEU A N 1
ATOM 1492 C CA . LEU A 1 184 ? 0.528 5.218 1.709 1.00 98.19 184 LEU A CA 1
ATOM 1493 C C . LEU A 1 184 ? 1.593 4.172 1.352 1.00 98.19 184 LEU A C 1
ATOM 1495 O O . LEU A 1 184 ? 1.283 3.012 1.084 1.00 98.19 184 LEU A O 1
ATOM 1499 N N . MET A 1 185 ? 2.855 4.588 1.332 1.00 97.81 185 MET A N 1
ATOM 1500 C CA . MET A 1 185 ? 4.004 3.712 1.110 1.00 97.81 185 MET A CA 1
ATOM 1501 C C . MET A 1 185 ? 4.278 2.887 2.373 1.00 97.81 185 MET A C 1
ATOM 1503 O O . MET A 1 185 ? 4.461 3.456 3.450 1.00 97.81 185 MET A O 1
ATOM 1507 N N . LEU A 1 186 ? 4.337 1.558 2.240 1.00 97.44 186 LEU A N 1
ATOM 1508 C CA . LEU A 1 186 ? 4.661 0.654 3.355 1.00 97.44 186 LEU A CA 1
ATOM 1509 C C . LEU A 1 186 ? 6.155 0.302 3.411 1.00 97.44 186 LEU A C 1
ATOM 1511 O O . LEU A 1 186 ? 6.652 -0.070 4.473 1.00 97.44 186 LEU A O 1
ATOM 1515 N N . GLY A 1 187 ? 6.861 0.435 2.284 1.00 95.44 187 GLY A N 1
ATOM 1516 C CA . GLY A 1 187 ? 8.312 0.299 2.182 1.00 95.44 187 GLY A CA 1
ATOM 1517 C C . GLY A 1 187 ? 8.904 1.308 1.204 1.00 95.44 187 GLY A C 1
ATOM 1518 O O . GLY A 1 187 ? 8.279 1.629 0.195 1.00 95.44 187 GLY A O 1
ATOM 1519 N N . THR A 1 188 ? 10.095 1.828 1.499 1.00 94.81 188 THR A N 1
ATOM 1520 C CA . THR A 1 188 ? 10.725 2.917 0.743 1.00 94.81 188 THR A CA 1
ATOM 1521 C C . THR A 1 188 ? 12.230 2.712 0.554 1.00 94.81 188 THR A C 1
ATOM 1523 O O . THR A 1 188 ? 12.893 1.972 1.276 1.00 94.81 188 THR A O 1
ATOM 1526 N N . ALA A 1 189 ? 12.800 3.439 -0.403 1.00 92.31 189 ALA A N 1
ATOM 1527 C CA . ALA A 1 189 ? 14.229 3.696 -0.507 1.00 92.31 189 ALA A CA 1
ATOM 1528 C C . ALA A 1 189 ? 14.458 5.174 -0.860 1.00 92.31 189 ALA A C 1
ATOM 1530 O O . ALA A 1 189 ? 13.660 5.773 -1.582 1.00 92.31 189 ALA A O 1
ATOM 1531 N N . ASN A 1 190 ? 15.552 5.778 -0.388 1.00 92.81 190 ASN A N 1
ATOM 1532 C CA . ASN A 1 190 ? 15.914 7.178 -0.683 1.00 92.81 190 ASN A CA 1
ATOM 1533 C C . ASN A 1 190 ? 14.794 8.205 -0.384 1.00 92.81 190 ASN A C 1
ATOM 1535 O O . ASN A 1 190 ? 14.642 9.193 -1.105 1.00 92.81 190 ASN A O 1
ATOM 1539 N N . LYS A 1 191 ? 13.976 7.958 0.649 1.00 94.06 191 LYS A N 1
ATOM 1540 C CA . LYS A 1 191 ? 12.834 8.818 0.979 1.00 94.06 191 LYS A CA 1
ATOM 1541 C C . LYS A 1 191 ? 13.252 10.200 1.492 1.00 94.06 191 LYS A C 1
ATOM 1543 O O . LYS A 1 191 ? 14.190 10.347 2.272 1.00 94.06 191 LYS A O 1
ATOM 1548 N N . ILE A 1 192 ? 12.502 11.209 1.065 1.00 94.62 192 ILE A N 1
ATOM 1549 C CA . ILE A 1 192 ? 12.590 12.613 1.461 1.00 94.62 192 ILE A CA 1
ATOM 1550 C C . ILE A 1 192 ? 11.168 13.055 1.804 1.00 94.62 192 ILE A C 1
ATOM 1552 O O . ILE A 1 192 ? 10.255 12.864 1.000 1.00 94.62 192 ILE A O 1
ATOM 1556 N N . TYR A 1 193 ? 10.978 13.661 2.973 1.00 93.69 193 TYR A N 1
ATOM 1557 C CA . TYR A 1 193 ? 9.679 14.176 3.415 1.00 93.69 193 TYR A CA 1
ATOM 1558 C C . TYR A 1 193 ? 9.447 15.624 2.988 1.00 93.69 193 TYR A C 1
ATOM 1560 O O . TYR A 1 193 ? 10.389 16.380 2.729 1.00 93.69 193 TYR A O 1
ATOM 1568 N N . ASN A 1 194 ? 8.179 16.024 2.950 1.00 89.38 194 ASN A N 1
ATOM 1569 C CA . ASN A 1 194 ? 7.803 17.422 2.845 1.00 89.38 194 ASN A CA 1
ATOM 1570 C C . ASN A 1 194 ? 7.980 18.106 4.212 1.00 89.38 194 ASN A C 1
ATOM 1572 O O . ASN A 1 194 ? 7.328 17.750 5.187 1.00 89.38 194 ASN A O 1
ATOM 1576 N N . THR A 1 195 ? 8.865 19.101 4.294 1.00 85.00 195 THR A N 1
ATOM 1577 C CA . THR A 1 195 ? 9.144 19.837 5.542 1.00 85.00 195 THR A CA 1
ATOM 1578 C C . THR A 1 195 ? 8.126 20.941 5.841 1.00 85.00 195 THR A C 1
ATOM 1580 O O . THR A 1 195 ? 8.246 21.607 6.865 1.00 85.00 195 THR A O 1
ATOM 1583 N N . A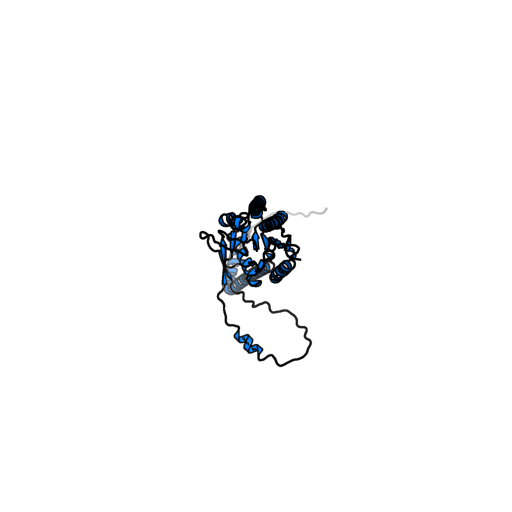LA A 1 196 ? 7.175 21.199 4.936 1.00 81.44 196 ALA A N 1
ATOM 1584 C CA . ALA A 1 196 ? 6.147 22.228 5.102 1.00 81.44 196 ALA A CA 1
ATOM 1585 C C . ALA A 1 196 ? 4.852 21.706 5.752 1.00 81.44 196 ALA A C 1
ATOM 1587 O O . ALA A 1 196 ? 3.979 22.503 6.090 1.00 81.44 196 ALA A O 1
ATOM 1588 N N . THR A 1 197 ? 4.715 20.389 5.915 1.00 76.44 197 THR A N 1
ATOM 1589 C CA . THR A 1 197 ? 3.520 19.738 6.466 1.00 76.44 197 THR A CA 1
ATOM 1590 C C . THR A 1 197 ? 3.758 19.183 7.865 1.00 76.44 197 THR A C 1
ATOM 1592 O O . THR A 1 197 ? 4.858 18.697 8.129 1.00 76.44 197 THR A O 1
ATOM 1595 N N . PRO A 1 198 ? 2.750 19.227 8.758 1.00 77.44 198 PRO A N 1
ATOM 1596 C CA . PRO A 1 198 ? 2.859 18.633 10.082 1.00 77.44 198 PRO A CA 1
ATOM 1597 C C . PRO A 1 198 ? 2.990 17.106 10.005 1.00 77.44 198 PRO A C 1
ATOM 1599 O O . PRO A 1 198 ? 2.426 16.454 9.126 1.00 77.44 198 PRO A O 1
ATOM 1602 N N . ASP A 1 199 ? 3.730 16.559 10.963 1.00 81.75 199 ASP A N 1
ATOM 1603 C CA . ASP A 1 199 ? 3.889 15.125 11.190 1.00 81.75 199 ASP A CA 1
ATOM 1604 C C . ASP A 1 199 ? 2.615 14.521 11.811 1.00 81.75 199 ASP A C 1
ATOM 1606 O O . ASP A 1 199 ? 2.108 15.052 12.803 1.00 81.75 199 ASP A O 1
ATOM 1610 N N . LEU A 1 200 ? 2.135 13.386 11.289 1.00 78.62 200 LEU A N 1
ATOM 1611 C CA . LEU A 1 200 ? 1.072 12.591 11.913 1.00 78.62 200 LEU A CA 1
ATOM 1612 C C . LEU A 1 200 ? 1.708 11.566 12.856 1.00 78.62 200 LEU A C 1
ATOM 1614 O O . LEU A 1 200 ? 2.204 10.527 12.423 1.00 78.62 200 LEU A O 1
ATOM 1618 N N . THR A 1 201 ? 1.736 11.879 14.149 1.00 74.19 201 THR A N 1
ATOM 1619 C CA . THR A 1 201 ? 2.358 11.028 15.174 1.00 74.19 201 THR A CA 1
ATOM 1620 C C . THR A 1 201 ? 1.305 10.234 15.933 1.00 74.19 201 THR A C 1
ATOM 1622 O O . THR A 1 201 ? 0.369 10.823 16.476 1.00 74.19 201 THR A O 1
ATOM 1625 N N . PHE A 1 202 ? 1.524 8.928 16.084 1.00 72.38 202 PHE A N 1
ATOM 1626 C CA . PHE A 1 202 ? 0.796 8.093 17.037 1.00 72.38 202 PHE A CA 1
ATOM 1627 C C . PHE A 1 202 ? 1.773 7.366 17.968 1.00 72.38 202 PHE A C 1
ATOM 1629 O O . PHE A 1 202 ? 2.831 6.874 17.568 1.00 72.38 202 PHE A O 1
ATOM 1636 N N . SER A 1 203 ? 1.418 7.314 19.251 1.00 60.69 203 SER A N 1
ATOM 1637 C CA . SER A 1 203 ? 2.131 6.499 20.231 1.00 60.69 203 SER A CA 1
ATOM 1638 C C . SER A 1 203 ? 1.625 5.068 20.131 1.00 60.69 203 SER A C 1
ATOM 1640 O O . SER A 1 203 ? 0.442 4.823 20.365 1.00 60.69 203 SER A O 1
ATOM 1642 N N . ILE A 1 204 ? 2.519 4.119 19.854 1.00 60.53 204 ILE A N 1
ATOM 1643 C CA . ILE A 1 204 ? 2.263 2.724 20.197 1.00 60.53 204 ILE A CA 1
ATOM 1644 C C . ILE A 1 204 ? 2.540 2.618 21.694 1.00 60.53 204 ILE A C 1
ATOM 1646 O O . ILE A 1 204 ? 3.678 2.395 22.128 1.00 60.53 204 ILE A O 1
ATOM 1650 N N . ASP A 1 205 ? 1.502 2.837 22.498 1.00 53.22 205 ASP A N 1
ATOM 1651 C CA . ASP A 1 205 ? 1.506 2.292 23.847 1.00 53.22 205 ASP A CA 1
ATOM 1652 C C . ASP A 1 205 ? 1.615 0.775 23.695 1.00 53.22 205 ASP A C 1
ATOM 1654 O O . ASP A 1 205 ? 0.847 0.163 22.953 1.00 53.22 205 ASP A O 1
ATOM 1658 N N . SER A 1 206 ? 2.616 0.175 24.343 1.00 43.91 206 SER A N 1
ATOM 1659 C CA . SER A 1 206 ? 2.811 -1.272 24.324 1.00 43.91 206 SER A CA 1
ATOM 1660 C C . SER A 1 206 ? 1.540 -1.929 24.852 1.00 43.91 206 SER A C 1
ATOM 1662 O O . SER A 1 206 ? 1.282 -1.848 26.059 1.00 43.91 206 SER A O 1
ATOM 1664 N N . ILE A 1 207 ? 0.748 -2.526 23.958 1.00 40.88 207 ILE A N 1
ATOM 1665 C CA . ILE A 1 207 ? -0.519 -3.155 24.316 1.00 40.88 207 ILE A CA 1
ATOM 1666 C C . ILE A 1 207 ? -0.194 -4.241 25.334 1.00 40.88 207 ILE A C 1
ATOM 1668 O O . ILE A 1 207 ? 0.523 -5.202 25.058 1.00 40.88 207 ILE A O 1
ATOM 1672 N N . SER A 1 208 ? -0.677 -4.051 26.557 1.00 31.11 208 SER A N 1
ATOM 1673 C CA . SER A 1 208 ? -0.604 -5.078 27.579 1.00 31.11 208 SER A CA 1
ATOM 1674 C C . SER A 1 208 ? -1.514 -6.219 27.141 1.00 31.11 208 SER A C 1
ATOM 1676 O O . SER A 1 208 ? -2.733 -6.095 27.254 1.00 31.11 208 SER A O 1
ATOM 1678 N N . LEU A 1 209 ? -0.923 -7.328 26.690 1.00 34.62 209 LEU A N 1
ATOM 1679 C CA . LEU A 1 209 ? -1.589 -8.605 26.386 1.00 34.62 209 LEU A CA 1
ATOM 1680 C C . LEU A 1 209 ? -2.182 -9.297 27.641 1.00 34.62 209 LEU A C 1
ATOM 1682 O O . LEU A 1 209 ? -2.289 -10.519 27.717 1.00 34.62 209 LEU A O 1
ATOM 1686 N N . GLU A 1 210 ? -2.593 -8.520 28.642 1.00 36.34 210 GLU A N 1
ATOM 1687 C CA . GLU A 1 210 ? -3.404 -8.982 29.760 1.00 36.34 210 GLU A CA 1
ATOM 1688 C C . GLU A 1 210 ? -4.876 -8.949 29.326 1.00 36.34 210 GLU A C 1
ATOM 1690 O O . GLU A 1 210 ? -5.477 -7.875 29.279 1.00 36.34 210 GLU A O 1
ATOM 1695 N N . ASN A 1 211 ? -5.414 -10.140 29.005 1.00 33.84 211 ASN A N 1
ATOM 1696 C CA . ASN A 1 211 ? -6.835 -10.567 28.985 1.00 33.84 211 ASN A CA 1
ATOM 1697 C C . ASN A 1 211 ? -7.257 -11.457 27.787 1.00 33.84 211 ASN A C 1
ATOM 1699 O O . ASN A 1 211 ? -8.434 -11.483 27.432 1.00 33.84 211 ASN A O 1
ATOM 1703 N N . ILE A 1 212 ? -6.355 -12.272 27.220 1.00 32.28 212 ILE A N 1
ATOM 1704 C CA . ILE A 1 212 ? -6.748 -13.471 26.441 1.00 32.28 212 ILE A CA 1
ATOM 1705 C C . ILE A 1 212 ? -6.213 -14.748 27.109 1.00 32.28 212 ILE A C 1
ATOM 1707 O O . ILE A 1 212 ? -5.520 -15.566 26.515 1.00 32.28 212 ILE A O 1
ATOM 1711 N N . GLU A 1 213 ? -6.597 -14.946 28.371 1.00 33.09 213 GLU A N 1
ATOM 1712 C CA . GLU A 1 213 ? -6.617 -16.268 28.999 1.00 33.09 213 GLU A CA 1
ATOM 1713 C C . GLU A 1 213 ? -7.975 -16.497 29.666 1.00 33.09 213 GLU A C 1
ATOM 1715 O O . GLU A 1 213 ? -8.214 -16.015 30.770 1.00 33.09 213 GLU A O 1
ATOM 1720 N N . GLN A 1 214 ? -8.855 -17.240 28.983 1.00 30.58 214 GLN A N 1
ATOM 1721 C CA . GLN A 1 214 ? -9.720 -18.297 29.542 1.00 30.58 214 GLN A CA 1
ATOM 1722 C C . GLN A 1 214 ? -10.791 -18.717 28.524 1.00 30.58 214 GLN A C 1
ATOM 1724 O O . GLN A 1 214 ? -11.834 -18.080 28.418 1.00 30.58 214 GLN A O 1
ATOM 1729 N N . THR A 1 215 ? -10.568 -19.832 27.816 1.00 24.69 215 THR A N 1
ATOM 1730 C CA . THR A 1 215 ? -11.495 -20.995 27.762 1.00 24.69 215 THR A CA 1
ATOM 1731 C C . THR A 1 215 ? -11.029 -22.068 26.764 1.00 24.69 215 THR A C 1
ATOM 1733 O O . THR A 1 215 ? -11.718 -22.421 25.811 1.00 24.69 215 THR A O 1
ATOM 1736 N N . THR A 1 216 ? -9.881 -22.695 27.024 1.00 27.11 216 THR A N 1
ATOM 1737 C CA . THR A 1 216 ? -9.579 -24.026 26.470 1.00 27.11 216 THR A CA 1
ATOM 1738 C C . THR A 1 216 ? -9.805 -25.071 27.556 1.00 27.11 216 THR A C 1
ATOM 1740 O O . THR A 1 216 ? -9.034 -25.212 28.501 1.00 27.11 216 THR A O 1
ATOM 1743 N N . THR A 1 217 ? -10.926 -25.787 27.462 1.00 27.55 217 THR A N 1
ATOM 1744 C CA . THR A 1 217 ? -11.305 -26.813 28.440 1.00 27.55 217 THR A CA 1
ATOM 1745 C C . THR A 1 217 ? -10.376 -28.024 28.349 1.00 27.55 217 THR A C 1
ATOM 1747 O O . THR A 1 217 ? -10.473 -28.832 27.426 1.00 27.55 217 THR A O 1
ATOM 1750 N N . THR A 1 218 ? -9.507 -28.187 29.344 1.00 29.69 218 THR A N 1
ATOM 1751 C CA . THR A 1 218 ? -8.619 -29.345 29.479 1.00 29.69 218 THR A CA 1
ATOM 1752 C C . THR A 1 218 ? -9.406 -30.656 29.579 1.00 29.69 218 THR A C 1
ATOM 1754 O O . THR A 1 218 ? -10.118 -30.889 30.556 1.00 29.69 218 THR A O 1
ATOM 1757 N N . LYS A 1 219 ? -9.204 -31.574 28.625 1.00 30.80 219 LYS A N 1
ATOM 1758 C CA . LYS A 1 219 ? -9.381 -33.015 28.867 1.00 30.80 219 LYS A CA 1
ATOM 1759 C C . LYS A 1 219 ? -8.018 -33.636 29.147 1.00 30.80 219 LYS A C 1
ATOM 1761 O O . LYS A 1 219 ? -7.171 -33.723 28.267 1.00 30.80 219 LYS A O 1
ATOM 1766 N N . GLN A 1 220 ? -7.822 -34.040 30.395 1.00 31.78 220 GLN A N 1
ATOM 1767 C CA . GLN A 1 220 ? -6.563 -34.556 30.915 1.00 31.78 220 GLN A CA 1
ATOM 1768 C C . GLN A 1 220 ? -6.512 -36.084 30.805 1.00 31.78 220 GLN A C 1
ATOM 1770 O O . GLN A 1 220 ? -7.445 -36.767 31.229 1.00 31.78 220 GLN A O 1
ATOM 1775 N N . THR A 1 221 ? -5.407 -36.640 30.305 1.00 28.66 221 THR A N 1
ATOM 1776 C CA . THR A 1 221 ? -5.002 -38.030 30.575 1.00 28.66 221 THR A CA 1
ATOM 1777 C C . THR A 1 221 ? -3.468 -38.118 30.502 1.00 28.66 221 THR A C 1
ATOM 1779 O O . THR A 1 221 ? -2.915 -38.122 29.412 1.00 28.66 221 THR A O 1
ATOM 1782 N N . THR A 1 222 ? -2.832 -38.043 31.682 1.00 30.88 222 THR A N 1
ATOM 1783 C CA . THR A 1 222 ? -1.786 -38.949 32.238 1.00 30.88 222 THR A CA 1
ATOM 1784 C C . THR A 1 222 ? -0.695 -39.522 31.291 1.00 30.88 222 THR A C 1
ATOM 1786 O O . THR A 1 222 ? -1.024 -40.002 30.218 1.00 30.88 222 THR A O 1
ATOM 1789 N N . LEU A 1 223 ? 0.611 -39.616 31.612 1.00 34.72 223 LEU A N 1
ATOM 1790 C CA . LEU A 1 223 ? 1.383 -39.717 32.876 1.00 34.72 223 LEU A CA 1
ATOM 1791 C C . LEU A 1 223 ? 2.759 -38.982 32.779 1.00 34.72 223 LEU A C 1
ATOM 1793 O O . LEU A 1 223 ? 3.186 -38.625 31.690 1.00 34.72 223 LEU A O 1
ATOM 1797 N N . GLU A 1 224 ? 3.474 -38.897 33.916 1.00 33.59 224 GLU A N 1
ATOM 1798 C CA . GLU A 1 224 ? 4.959 -38.894 34.039 1.00 33.59 224 GLU A CA 1
ATOM 1799 C C . GLU A 1 224 ? 5.807 -37.710 33.500 1.00 33.59 224 GLU A C 1
ATOM 1801 O O . GLU A 1 224 ? 6.260 -37.720 32.362 1.00 33.59 224 GLU A O 1
ATOM 1806 N N . GLN A 1 225 ? 6.214 -36.780 34.386 1.00 38.34 225 GLN A N 1
ATOM 1807 C CA . GLN A 1 225 ? 7.554 -36.795 35.034 1.00 38.34 225 GLN A CA 1
ATOM 1808 C C . GLN A 1 225 ? 7.790 -35.569 35.949 1.00 38.34 225 GLN A C 1
ATOM 1810 O O . GLN A 1 225 ? 8.013 -34.447 35.502 1.00 38.34 225 GLN A O 1
ATOM 1815 N N . THR A 1 226 ? 7.805 -35.797 37.264 1.00 43.94 226 THR A N 1
ATOM 1816 C CA . THR A 1 226 ? 8.059 -34.782 38.303 1.00 43.94 226 THR A CA 1
ATOM 1817 C C . THR A 1 226 ? 9.555 -34.560 38.569 1.00 43.94 226 THR A C 1
ATOM 1819 O O . THR A 1 226 ? 10.069 -35.058 39.571 1.00 43.94 226 THR A O 1
ATOM 1822 N N . THR A 1 227 ? 10.246 -33.783 37.720 1.00 37.59 227 THR A N 1
ATOM 1823 C CA . THR A 1 227 ? 11.597 -33.261 38.056 1.00 37.59 227 THR A CA 1
ATOM 1824 C C . THR A 1 227 ? 11.996 -31.932 37.378 1.00 37.59 227 THR A C 1
ATOM 1826 O O . THR A 1 227 ? 13.188 -31.668 37.235 1.00 37.59 227 THR A O 1
ATOM 1829 N N . LEU A 1 228 ? 11.051 -31.077 36.947 1.00 41.28 228 LEU A N 1
ATOM 1830 C CA . LEU A 1 228 ? 11.383 -29.868 36.156 1.00 41.28 228 LEU A CA 1
ATOM 1831 C C . LEU A 1 228 ? 10.625 -28.569 36.522 1.00 41.28 228 LEU A C 1
ATOM 1833 O O . LEU A 1 228 ? 10.558 -27.650 35.711 1.00 41.28 228 LEU A O 1
ATOM 1837 N N . GLU A 1 229 ? 10.049 -28.456 37.723 1.00 42.47 229 GLU A N 1
ATOM 1838 C CA . GLU A 1 229 ? 9.207 -27.292 38.080 1.00 42.47 229 GLU A CA 1
ATOM 1839 C C . GLU A 1 229 ? 9.926 -26.194 38.888 1.00 42.47 229 GLU A C 1
ATOM 1841 O O . GLU A 1 229 ? 9.565 -25.023 38.782 1.00 42.47 229 GLU A O 1
ATOM 1846 N N . GLN A 1 230 ? 10.971 -26.520 39.659 1.00 38.06 230 GLN A N 1
ATOM 1847 C CA . GLN A 1 230 ? 11.634 -25.529 40.527 1.00 38.06 230 GLN A CA 1
ATOM 1848 C C . GLN A 1 230 ? 12.599 -24.594 39.782 1.00 38.06 230 GLN A C 1
ATOM 1850 O O . GLN A 1 230 ? 12.708 -23.427 40.145 1.00 38.06 230 GLN A O 1
ATOM 1855 N N . THR A 1 231 ? 13.252 -25.055 38.712 1.00 32.81 231 THR A N 1
ATOM 1856 C CA . THR A 1 231 ? 14.170 -24.226 37.905 1.00 32.81 231 THR A CA 1
ATOM 1857 C C . THR A 1 231 ? 13.439 -23.189 37.046 1.00 32.81 231 THR A C 1
ATOM 1859 O O . THR A 1 231 ? 14.022 -22.181 36.654 1.00 32.81 231 THR A O 1
ATOM 1862 N N . THR A 1 232 ? 12.161 -23.434 36.753 1.00 39.41 232 THR A N 1
ATOM 1863 C CA . THR A 1 232 ? 11.357 -22.629 35.827 1.00 39.41 232 THR A CA 1
ATOM 1864 C C . THR A 1 232 ? 10.828 -21.361 36.504 1.00 39.41 232 THR A C 1
ATOM 1866 O O . THR A 1 232 ? 10.909 -20.284 35.919 1.00 39.41 232 THR A O 1
ATOM 1869 N N . LEU A 1 233 ? 10.383 -21.440 37.769 1.00 39.31 233 LEU A N 1
ATOM 1870 C CA . LEU A 1 233 ? 9.820 -20.290 38.500 1.00 39.31 233 LEU A CA 1
ATOM 1871 C C . LEU A 1 233 ? 10.818 -19.132 38.706 1.00 39.31 233 LEU A C 1
ATOM 1873 O O . LEU A 1 233 ? 10.448 -17.961 38.569 1.00 39.31 233 LEU A O 1
ATOM 1877 N N . GLU A 1 234 ? 12.084 -19.429 39.016 1.00 36.06 234 GLU A N 1
ATOM 1878 C CA . GLU A 1 234 ? 13.101 -18.383 39.210 1.00 36.06 234 GLU A CA 1
ATOM 1879 C C . GLU A 1 234 ? 13.480 -17.691 37.890 1.00 36.06 234 GLU A C 1
ATOM 1881 O O . GLU A 1 234 ? 13.688 -16.476 37.870 1.00 36.06 234 GLU A O 1
ATOM 1886 N N . GLN A 1 235 ? 13.489 -18.420 36.768 1.00 36.38 235 GLN A N 1
ATOM 1887 C CA . GLN A 1 235 ? 13.762 -17.841 35.449 1.00 36.38 235 GLN A CA 1
ATOM 1888 C C . GLN A 1 235 ? 12.602 -16.977 34.932 1.00 36.38 235 GLN A C 1
ATOM 1890 O O . GLN A 1 235 ? 12.849 -15.919 34.350 1.00 36.38 235 GLN A O 1
ATOM 1895 N N . THR A 1 236 ? 11.344 -17.352 35.191 1.00 32.81 236 THR A N 1
ATOM 1896 C CA . THR A 1 236 ? 10.177 -16.543 34.788 1.00 32.81 236 THR A CA 1
ATOM 1897 C C . THR A 1 236 ? 10.116 -15.202 35.531 1.00 32.81 236 THR A C 1
ATOM 1899 O O . THR A 1 236 ? 9.726 -14.188 34.953 1.00 32.81 236 THR A O 1
ATOM 1902 N N . THR A 1 237 ? 10.563 -15.155 36.790 1.00 32.03 237 THR A N 1
ATOM 1903 C CA . THR A 1 237 ? 10.479 -13.941 37.624 1.00 32.03 237 THR A CA 1
ATOM 1904 C C . THR A 1 237 ? 11.525 -12.874 37.247 1.00 32.03 237 THR A C 1
ATOM 1906 O O . THR A 1 237 ? 11.330 -11.690 37.530 1.00 32.03 237 THR A O 1
ATOM 1909 N N . LEU A 1 238 ? 12.621 -13.247 36.572 1.00 30.12 238 LEU A N 1
ATOM 1910 C CA . LEU A 1 238 ? 13.711 -12.317 36.243 1.00 30.12 238 LEU A CA 1
ATOM 1911 C C . LEU A 1 238 ? 13.477 -11.480 34.967 1.00 30.12 238 LEU A C 1
ATOM 1913 O O . LEU A 1 238 ? 14.146 -10.465 34.782 1.00 30.12 238 LEU A O 1
ATOM 1917 N N . ASN A 1 239 ? 12.529 -11.865 34.103 1.00 33.59 239 ASN A N 1
ATOM 1918 C CA . ASN A 1 239 ? 12.311 -11.213 32.800 1.00 33.59 239 ASN A CA 1
ATOM 1919 C C . ASN A 1 239 ? 11.292 -10.051 32.819 1.00 33.59 239 ASN A C 1
ATOM 1921 O O . ASN A 1 239 ? 11.128 -9.352 31.824 1.00 33.59 239 ASN A O 1
ATOM 1925 N N . LEU A 1 240 ? 10.634 -9.785 33.953 1.00 39.16 240 LEU A N 1
ATOM 1926 C CA . LEU A 1 240 ? 9.578 -8.766 34.085 1.00 39.16 240 LEU A CA 1
ATOM 1927 C C . LEU A 1 240 ? 10.092 -7.354 34.450 1.00 39.16 240 LEU A C 1
ATOM 1929 O O . LEU A 1 240 ? 9.446 -6.629 35.209 1.00 39.16 240 LEU A O 1
ATOM 1933 N N . LYS A 1 241 ? 11.251 -6.926 33.917 1.00 39.25 241 LYS A N 1
ATOM 1934 C CA . LYS A 1 241 ? 11.762 -5.542 34.076 1.00 39.25 241 LYS A CA 1
ATOM 1935 C 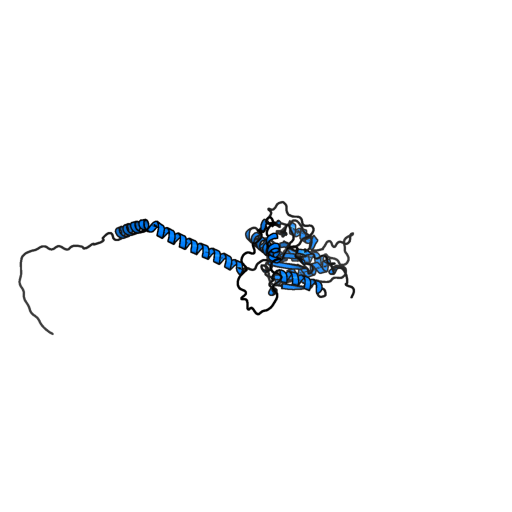C . LYS A 1 241 ? 12.484 -4.967 32.848 1.00 39.25 241 LYS A C 1
ATOM 1937 O O . LYS A 1 241 ? 13.632 -4.536 32.930 1.00 39.25 241 LYS A O 1
ATOM 1942 N N . SER A 1 242 ? 11.742 -4.768 31.765 1.00 33.56 242 SER A N 1
ATOM 1943 C CA . SER A 1 242 ? 11.989 -3.641 30.856 1.00 33.56 242 SER A CA 1
ATOM 1944 C C . SER A 1 242 ? 10.667 -3.041 30.374 1.00 33.56 242 SER A C 1
ATOM 1946 O O . SER A 1 242 ? 10.109 -3.439 29.359 1.00 33.56 242 SER A O 1
ATOM 1948 N N . LYS A 1 243 ? 10.167 -2.017 31.085 1.00 38.34 243 LYS A N 1
ATOM 1949 C CA . LYS A 1 243 ? 9.202 -1.088 30.478 1.00 38.34 243 LYS A CA 1
ATOM 1950 C C . LYS A 1 243 ? 9.953 -0.291 29.412 1.00 38.34 243 LYS A C 1
ATOM 1952 O O . LYS A 1 243 ? 10.594 0.713 29.730 1.00 38.34 243 LYS A O 1
ATOM 1957 N N . SER A 1 244 ? 9.938 -0.781 28.175 1.00 46.28 244 SER A N 1
ATOM 1958 C CA . SER A 1 244 ? 10.356 -0.007 27.010 1.00 46.28 244 SER A CA 1
ATOM 1959 C C . SER A 1 244 ? 9.540 1.287 26.964 1.00 46.28 244 SER A C 1
ATOM 1961 O O . SER A 1 244 ? 8.365 1.314 27.334 1.00 46.28 244 SER A O 1
ATOM 1963 N N . LYS A 1 245 ? 10.167 2.395 26.554 1.00 46.56 245 LYS A N 1
ATOM 1964 C CA . LYS A 1 245 ? 9.396 3.607 26.249 1.00 46.56 245 LYS A CA 1
ATOM 1965 C C . LYS A 1 245 ? 8.435 3.295 25.093 1.00 46.56 245 LYS A C 1
ATOM 1967 O O . LYS A 1 245 ? 8.849 2.549 24.203 1.00 46.56 245 LYS A O 1
ATOM 1972 N N . PRO A 1 246 ? 7.217 3.873 25.077 1.00 58.38 246 PRO A N 1
ATOM 1973 C CA . PRO A 1 246 ? 6.306 3.716 23.950 1.00 58.38 246 PRO A CA 1
ATOM 1974 C C . PRO A 1 246 ? 7.025 4.143 22.673 1.00 58.38 246 PRO A C 1
ATOM 1976 O O . PRO A 1 246 ? 7.641 5.216 22.621 1.00 58.38 246 PRO A O 1
ATOM 1979 N N . LYS A 1 247 ? 7.002 3.269 21.668 1.00 67.56 247 LYS A N 1
ATOM 1980 C CA . LYS A 1 247 ? 7.626 3.546 20.380 1.00 67.56 247 LYS A CA 1
ATOM 1981 C C . LYS A 1 247 ? 6.653 4.419 19.599 1.00 67.56 247 LYS A C 1
ATOM 1983 O O . LYS A 1 247 ? 5.565 3.980 19.239 1.00 67.56 247 LYS A O 1
ATOM 1988 N N . GLN A 1 248 ? 7.021 5.676 19.394 1.00 75.94 248 GLN A N 1
ATOM 1989 C CA . GLN A 1 248 ? 6.280 6.543 18.488 1.00 75.94 248 GLN A CA 1
ATOM 1990 C C . GLN A 1 248 ? 6.650 6.167 17.061 1.00 75.94 248 GLN A C 1
ATOM 1992 O O . GLN A 1 248 ? 7.830 5.988 16.764 1.00 75.94 248 GLN A O 1
ATOM 1997 N N . ILE A 1 249 ? 5.636 6.037 16.215 1.00 81.69 249 ILE A N 1
ATOM 1998 C CA . ILE A 1 249 ? 5.795 5.921 14.771 1.00 81.69 249 ILE A CA 1
ATOM 1999 C C . ILE A 1 249 ? 5.044 7.090 14.148 1.00 81.69 249 ILE A C 1
ATOM 2001 O O . ILE A 1 249 ? 3.999 7.525 14.642 1.00 81.69 249 ILE A O 1
ATOM 2005 N N . ILE A 1 250 ? 5.642 7.651 13.105 1.00 88.44 250 ILE A N 1
ATOM 2006 C CA . ILE A 1 250 ? 5.222 8.917 12.525 1.00 88.44 250 ILE A CA 1
ATOM 2007 C C . ILE A 1 250 ? 4.952 8.710 11.043 1.00 88.44 250 ILE A C 1
ATOM 2009 O O . ILE A 1 250 ? 5.841 8.336 10.281 1.00 88.44 250 ILE A O 1
ATOM 2013 N N . VAL A 1 251 ? 3.732 9.008 10.613 1.00 92.81 251 VAL A N 1
ATOM 2014 C CA . VAL A 1 251 ? 3.364 9.078 9.200 1.00 92.81 251 VAL A CA 1
ATOM 2015 C C . VAL A 1 251 ? 3.573 10.508 8.709 1.00 92.81 251 VAL A C 1
ATOM 2017 O O . VAL A 1 251 ? 3.136 11.481 9.320 1.00 92.81 251 VAL A O 1
ATOM 2020 N N . LYS A 1 252 ? 4.286 10.652 7.594 1.00 93.44 252 LYS A N 1
ATOM 2021 C CA . LYS A 1 252 ? 4.747 11.942 7.069 1.00 93.44 252 LYS A CA 1
ATOM 2022 C C . LYS A 1 252 ? 4.431 12.043 5.588 1.00 93.44 252 LYS A C 1
ATOM 2024 O O . LYS A 1 252 ? 4.577 11.055 4.866 1.00 93.44 252 LYS A O 1
ATOM 2029 N N . GLN A 1 253 ? 4.045 13.230 5.114 1.00 95.00 253 GLN A N 1
ATOM 2030 C CA . GLN A 1 253 ? 3.873 13.436 3.677 1.00 95.00 253 GLN A CA 1
ATOM 2031 C C . GLN A 1 253 ? 5.238 13.324 2.982 1.00 95.00 253 GLN A C 1
ATOM 2033 O O . GLN A 1 253 ? 6.230 13.940 3.389 1.00 95.00 253 GLN A O 1
ATOM 2038 N N . LEU A 1 254 ? 5.300 12.516 1.930 1.00 94.81 254 LEU A N 1
ATOM 2039 C CA . LEU A 1 254 ? 6.477 12.383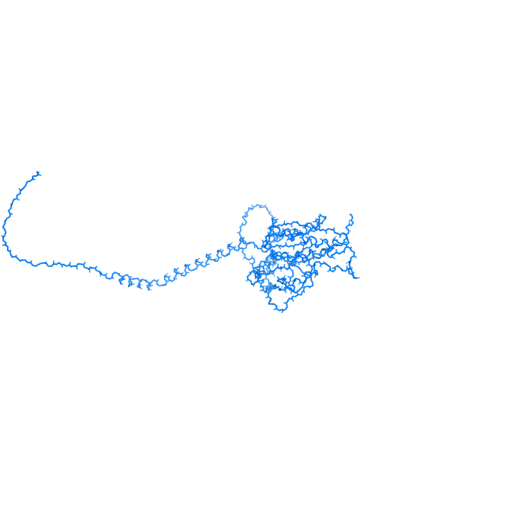 1.089 1.00 94.81 254 LEU A CA 1
ATOM 2040 C C . LEU A 1 254 ? 6.664 13.623 0.215 1.00 94.81 254 LEU A C 1
ATOM 2042 O O . LEU A 1 254 ? 5.722 14.282 -0.204 1.00 94.81 254 LEU A O 1
ATOM 2046 N N . LYS A 1 255 ? 7.927 13.903 -0.093 1.00 94.38 255 LYS A N 1
ATOM 2047 C CA . LYS A 1 255 ? 8.347 14.728 -1.226 1.00 94.38 255 LYS A CA 1
ATOM 2048 C C . LYS A 1 255 ? 8.872 13.853 -2.365 1.00 94.38 255 LYS A C 1
ATOM 2050 O O . LYS A 1 255 ? 8.665 14.175 -3.529 1.00 94.38 255 LYS A O 1
ATOM 2055 N N . SER A 1 256 ? 9.564 12.765 -2.031 1.00 95.19 256 SER A N 1
ATOM 2056 C CA . SER A 1 256 ? 10.005 11.737 -2.978 1.00 95.19 256 SER A CA 1
ATOM 2057 C C . SER A 1 256 ? 10.428 10.463 -2.245 1.00 95.19 256 SER A C 1
ATOM 2059 O O . SER A 1 256 ? 10.983 10.551 -1.156 1.00 95.19 256 SER A O 1
ATOM 2061 N N . ALA A 1 257 ? 10.247 9.302 -2.860 1.00 94.38 257 ALA A N 1
ATOM 2062 C CA . ALA A 1 257 ? 10.765 8.002 -2.458 1.00 94.38 257 ALA A CA 1
ATOM 2063 C C . ALA A 1 257 ? 10.875 7.086 -3.691 1.00 94.38 257 ALA A C 1
ATOM 2065 O O . ALA A 1 257 ? 10.043 7.118 -4.599 1.00 94.38 257 ALA A O 1
ATOM 2066 N N . THR A 1 258 ? 11.904 6.247 -3.691 1.00 89.88 258 THR A N 1
ATOM 2067 C CA . THR A 1 258 ? 12.147 5.183 -4.680 1.00 89.88 258 THR A CA 1
ATOM 2068 C C . THR A 1 258 ? 11.740 3.816 -4.112 1.00 89.88 258 THR A C 1
ATOM 2070 O O . THR A 1 258 ? 11.544 3.712 -2.904 1.00 89.88 258 THR A O 1
ATOM 2073 N N . THR A 1 259 ? 11.664 2.785 -4.961 1.00 90.69 259 THR A N 1
ATOM 2074 C CA . THR A 1 259 ? 11.032 1.455 -4.765 1.00 90.69 259 THR A CA 1
ATOM 2075 C C . THR A 1 259 ? 9.517 1.391 -4.943 1.00 90.69 259 THR A C 1
ATOM 2077 O O . THR A 1 259 ? 8.810 2.284 -4.503 1.00 90.69 259 THR A O 1
ATOM 2080 N N . SER A 1 260 ? 9.020 0.289 -5.510 1.00 91.31 260 SER A N 1
ATOM 2081 C CA . SER A 1 260 ? 7.594 -0.063 -5.629 1.00 91.31 260 SER A CA 1
ATOM 2082 C C . SER A 1 260 ? 7.175 -1.279 -4.792 1.00 91.31 260 SER A C 1
ATOM 2084 O O . SER A 1 260 ? 6.035 -1.729 -4.905 1.00 91.31 260 SER A O 1
ATOM 2086 N N . SER A 1 261 ? 8.061 -1.771 -3.913 1.00 92.69 261 SER A N 1
ATOM 2087 C CA . SER A 1 261 ? 7.910 -3.046 -3.193 1.00 92.69 261 SER A CA 1
ATOM 2088 C C . SER A 1 261 ? 6.584 -3.224 -2.446 1.00 92.69 261 SER A C 1
ATOM 2090 O O . SER A 1 261 ? 6.068 -4.339 -2.407 1.00 92.69 261 SER A O 1
ATOM 2092 N N . ALA A 1 262 ? 6.058 -2.167 -1.814 1.00 97.38 262 ALA A N 1
ATOM 2093 C CA . ALA A 1 262 ? 4.782 -2.217 -1.102 1.00 97.38 262 ALA A CA 1
ATOM 2094 C C . ALA A 1 262 ? 4.143 -0.831 -0.924 1.00 97.38 262 ALA A C 1
ATOM 2096 O O . ALA A 1 262 ? 4.724 0.052 -0.282 1.00 97.38 262 ALA A O 1
ATOM 2097 N N . TYR A 1 263 ? 2.925 -0.651 -1.437 1.00 98.38 263 TYR A N 1
ATOM 2098 C CA . TYR A 1 263 ? 2.158 0.590 -1.285 1.00 98.38 263 TYR A CA 1
ATOM 2099 C C . TYR A 1 263 ? 0.645 0.354 -1.322 1.00 98.38 263 TYR A C 1
ATOM 2101 O O . TYR A 1 263 ? 0.145 -0.501 -2.052 1.00 98.38 263 TYR A O 1
ATOM 2109 N N . VAL A 1 264 ? -0.089 1.150 -0.548 1.00 98.62 264 VAL A N 1
ATOM 2110 C CA . VAL A 1 264 ? -1.552 1.227 -0.564 1.00 98.62 264 VAL A CA 1
ATOM 2111 C C . VAL A 1 264 ? -1.972 2.419 -1.417 1.00 98.62 264 VAL A C 1
ATOM 2113 O O . VAL A 1 264 ? -1.453 3.513 -1.212 1.00 98.62 264 VAL A O 1
ATOM 2116 N N . VAL A 1 265 ? -2.924 2.247 -2.335 1.00 98.62 265 VAL A N 1
ATOM 2117 C CA . VAL A 1 265 ? -3.459 3.324 -3.189 1.00 98.62 265 VAL A CA 1
ATOM 2118 C C . VAL A 1 265 ? -4.986 3.402 -3.110 1.00 98.62 265 VAL A C 1
ATOM 2120 O O . VAL A 1 265 ? -5.673 2.384 -3.004 1.00 98.62 265 VAL A O 1
ATOM 2123 N N . ARG A 1 266 ? -5.514 4.631 -3.154 1.00 98.62 266 ARG A N 1
ATOM 2124 C CA . ARG A 1 266 ? -6.953 4.931 -3.219 1.00 98.62 266 ARG A CA 1
ATOM 2125 C C . ARG A 1 266 ? -7.460 4.889 -4.662 1.00 98.62 266 ARG A C 1
ATOM 2127 O O . ARG A 1 266 ? -6.788 5.375 -5.574 1.00 98.62 266 ARG A O 1
ATOM 2134 N N . LEU A 1 267 ? -8.662 4.355 -4.878 1.00 98.50 267 LEU A N 1
ATOM 2135 C CA . LEU A 1 267 ? -9.261 4.144 -6.207 1.00 98.50 267 LEU A CA 1
ATOM 2136 C C . LEU A 1 267 ? -9.312 5.425 -7.045 1.00 98.50 267 LEU A C 1
ATOM 2138 O O . LEU A 1 267 ? -8.995 5.407 -8.233 1.00 98.50 267 LEU A O 1
ATOM 2142 N N . ASN A 1 268 ? -9.671 6.544 -6.413 1.00 98.06 268 ASN A N 1
ATOM 2143 C CA . ASN A 1 268 ? -9.773 7.858 -7.053 1.00 98.06 268 ASN A CA 1
ATOM 2144 C C . ASN A 1 268 ? -8.436 8.403 -7.596 1.00 98.06 268 ASN A C 1
ATOM 2146 O O . ASN A 1 268 ? -8.447 9.372 -8.351 1.00 98.06 268 ASN A O 1
ATOM 2150 N N . TYR A 1 269 ? -7.306 7.794 -7.230 1.00 98.56 269 TYR A N 1
ATOM 2151 C CA . TYR A 1 269 ? -5.965 8.205 -7.638 1.00 98.56 269 TYR A CA 1
ATOM 2152 C C . TYR A 1 269 ? -5.287 7.208 -8.601 1.00 98.56 269 TYR A C 1
ATOM 2154 O O . TYR A 1 269 ? -4.229 7.499 -9.166 1.00 98.56 269 TYR A O 1
ATOM 2162 N N . ILE A 1 270 ? -5.905 6.047 -8.854 1.00 98.56 270 ILE A N 1
ATOM 2163 C CA . ILE A 1 270 ? -5.346 5.006 -9.731 1.00 98.56 270 ILE A CA 1
ATOM 2164 C C . ILE A 1 270 ? -5.107 5.524 -11.159 1.00 98.56 270 ILE A C 1
ATOM 2166 O O . ILE A 1 270 ? -4.054 5.239 -11.732 1.00 98.56 270 ILE A O 1
ATOM 2170 N N . ASP A 1 271 ? -6.012 6.336 -11.719 1.00 98.44 271 ASP A N 1
ATOM 2171 C CA . ASP A 1 271 ? -5.852 6.924 -13.060 1.00 98.44 271 ASP A CA 1
ATOM 2172 C C . ASP A 1 271 ? -4.603 7.812 -13.192 1.00 98.44 271 ASP A C 1
ATOM 2174 O O . ASP A 1 271 ? -3.940 7.806 -14.236 1.00 98.44 271 ASP A O 1
ATOM 2178 N N . THR A 1 272 ? -4.232 8.534 -12.130 1.00 98.44 272 THR A N 1
ATOM 2179 C CA . THR A 1 272 ? -3.028 9.378 -12.093 1.00 98.44 272 THR A CA 1
ATOM 2180 C C . THR A 1 272 ? -1.766 8.522 -12.214 1.00 98.44 272 THR A C 1
ATOM 2182 O O . THR A 1 272 ? -0.909 8.783 -13.066 1.00 98.44 272 THR A O 1
ATOM 2185 N N . ILE A 1 273 ? -1.678 7.442 -11.427 1.00 97.94 273 ILE A N 1
ATOM 2186 C CA . ILE A 1 273 ? -0.540 6.512 -11.474 1.00 97.94 273 ILE A CA 1
ATOM 2187 C C . ILE A 1 273 ? -0.522 5.741 -12.802 1.00 97.94 273 ILE A C 1
ATOM 2189 O O . ILE A 1 273 ? 0.531 5.636 -13.431 1.00 97.94 273 ILE A O 1
ATOM 2193 N N . LEU A 1 274 ? -1.674 5.262 -13.287 1.00 98.19 274 LEU A N 1
ATOM 2194 C CA . LEU A 1 274 ? -1.787 4.584 -14.583 1.00 98.19 274 LEU A CA 1
ATOM 2195 C C . LEU A 1 274 ? -1.331 5.471 -15.741 1.00 98.19 274 LEU A C 1
ATOM 2197 O O . LEU A 1 274 ? -0.624 4.990 -16.626 1.00 98.19 274 LEU A O 1
ATOM 2201 N N . THR A 1 275 ? -1.695 6.754 -15.739 1.00 98.12 275 THR A N 1
ATOM 2202 C CA . THR A 1 275 ? -1.273 7.714 -16.769 1.00 98.12 275 THR A CA 1
ATOM 2203 C C . THR A 1 275 ? 0.248 7.852 -16.794 1.00 98.12 275 THR A C 1
ATOM 2205 O O . THR A 1 275 ? 0.864 7.750 -17.861 1.00 98.12 275 THR A O 1
ATOM 2208 N N . LEU A 1 276 ? 0.875 7.999 -15.621 1.00 96.50 276 LEU A N 1
ATOM 2209 C CA . LEU A 1 276 ? 2.329 8.038 -15.505 1.00 96.50 276 LEU A CA 1
ATOM 2210 C C . LEU A 1 276 ? 2.972 6.719 -15.957 1.00 96.50 276 LEU A C 1
ATOM 2212 O O . LEU A 1 276 ? 3.897 6.736 -16.767 1.00 96.50 276 LEU A O 1
ATOM 2216 N N . PHE A 1 277 ? 2.499 5.572 -15.472 1.00 96.38 277 PHE A N 1
ATOM 2217 C CA . PHE A 1 277 ? 3.108 4.271 -15.764 1.00 96.38 277 PHE A CA 1
ATOM 2218 C C . PHE A 1 277 ? 2.950 3.880 -17.239 1.00 96.38 277 PHE A C 1
ATOM 2220 O O . PHE A 1 277 ? 3.889 3.355 -17.841 1.00 96.38 277 PHE A O 1
ATOM 2227 N N . LYS A 1 278 ? 1.819 4.214 -17.872 1.00 95.62 278 LYS A N 1
ATOM 2228 C CA . LYS A 1 278 ? 1.618 4.054 -19.323 1.00 95.62 278 LYS A CA 1
ATOM 2229 C C . LYS A 1 278 ? 2.584 4.936 -20.120 1.00 95.62 278 LYS A C 1
ATOM 2231 O O . LYS A 1 278 ? 3.162 4.454 -21.095 1.00 95.62 278 LYS A O 1
ATOM 2236 N N . ASN A 1 279 ? 2.841 6.170 -19.675 1.00 94.00 279 ASN A N 1
ATOM 2237 C CA . ASN A 1 279 ? 3.870 7.038 -20.258 1.00 94.00 279 ASN A CA 1
ATOM 2238 C C . ASN A 1 279 ? 5.284 6.441 -20.100 1.00 94.00 279 ASN A C 1
ATOM 2240 O O . ASN A 1 279 ? 6.022 6.362 -21.084 1.00 94.00 279 ASN A O 1
ATOM 2244 N N . CYS A 1 280 ? 5.628 5.944 -18.908 1.00 91.25 280 CYS A N 1
ATOM 2245 C CA . CYS A 1 280 ? 6.897 5.266 -18.633 1.00 91.25 280 CYS A CA 1
ATOM 2246 C C . CYS A 1 280 ? 7.098 4.073 -19.582 1.00 91.25 280 CYS A C 1
ATOM 2248 O O . CYS A 1 280 ? 8.066 4.040 -20.337 1.00 91.25 280 CYS A O 1
ATOM 2250 N N . ASN A 1 281 ? 6.141 3.138 -19.628 1.00 90.75 281 ASN A N 1
ATOM 2251 C CA . ASN A 1 281 ? 6.172 1.951 -20.491 1.00 90.75 281 ASN A CA 1
ATOM 2252 C C . ASN A 1 281 ? 6.282 2.291 -21.993 1.00 90.75 281 ASN A C 1
ATOM 2254 O O . ASN A 1 281 ? 6.992 1.603 -22.728 1.00 90.75 281 ASN A O 1
ATOM 2258 N N . ALA A 1 282 ? 5.603 3.348 -22.454 1.00 89.94 282 ALA A N 1
ATOM 2259 C CA . ALA A 1 282 ? 5.665 3.794 -23.847 1.00 89.94 282 ALA A CA 1
ATOM 2260 C C . ALA A 1 282 ? 7.035 4.386 -24.221 1.00 89.94 282 ALA A C 1
ATOM 2262 O O . ALA A 1 282 ? 7.530 4.145 -25.322 1.00 89.94 282 ALA A O 1
ATOM 2263 N N . ASN A 1 283 ? 7.664 5.126 -23.303 1.00 87.56 283 ASN A N 1
ATOM 2264 C CA . ASN A 1 283 ? 8.959 5.772 -23.526 1.00 87.56 283 ASN A CA 1
ATOM 2265 C C . ASN A 1 283 ? 10.170 4.881 -23.189 1.00 87.56 283 ASN A C 1
ATOM 2267 O O . ASN A 1 283 ? 11.304 5.247 -23.506 1.00 87.56 283 ASN A O 1
ATOM 2271 N N . MET A 1 284 ? 9.952 3.720 -22.566 1.00 84.75 284 MET A N 1
ATOM 2272 C CA . MET A 1 284 ? 11.006 2.791 -22.160 1.00 84.75 284 MET A CA 1
ATOM 2273 C C . MET A 1 284 ? 11.479 1.919 -23.333 1.00 84.75 284 MET A C 1
ATOM 2275 O O . MET A 1 284 ? 10.837 0.934 -23.718 1.00 84.75 284 MET A O 1
ATOM 2279 N N . LEU A 1 285 ? 12.614 2.288 -23.926 1.00 69.06 285 LEU A N 1
ATOM 2280 C CA . LEU A 1 285 ? 13.173 1.625 -25.105 1.00 69.06 285 LEU A CA 1
ATOM 2281 C C . LEU A 1 285 ? 14.067 0.443 -24.708 1.00 69.06 285 LEU A C 1
ATOM 2283 O O . LEU A 1 285 ? 14.904 0.544 -23.819 1.00 69.06 285 LEU A O 1
ATOM 2287 N N . SER A 1 286 ? 13.963 -0.673 -25.432 1.00 63.34 286 SER A N 1
ATOM 2288 C CA . SER A 1 286 ? 14.736 -1.903 -25.177 1.00 63.34 286 SER A CA 1
ATOM 2289 C C . SER A 1 286 ? 16.255 -1.775 -25.382 1.00 63.34 286 SER A C 1
ATOM 2291 O O . SER A 1 286 ? 16.985 -2.730 -25.128 1.00 63.34 286 SER A O 1
ATOM 2293 N N . ASN A 1 287 ? 16.732 -0.621 -25.857 1.00 60.28 287 ASN A N 1
ATOM 2294 C CA . ASN A 1 287 ? 18.126 -0.346 -26.193 1.00 60.28 287 ASN A CA 1
ATOM 2295 C C . ASN A 1 287 ? 18.655 1.004 -25.666 1.00 60.28 287 ASN A C 1
ATOM 2297 O O . ASN A 1 287 ? 19.759 1.386 -26.049 1.00 60.28 287 ASN A O 1
ATOM 2301 N N . LYS A 1 288 ? 17.902 1.735 -24.827 1.00 54.56 288 LYS A N 1
ATOM 2302 C CA . LYS A 1 288 ? 18.347 3.014 -24.240 1.00 54.56 288 LYS A CA 1
ATOM 2303 C C . LYS A 1 288 ? 18.402 2.967 -22.715 1.00 54.56 288 LYS A C 1
ATOM 2305 O O . LYS A 1 288 ? 17.652 3.662 -22.038 1.00 54.56 288 LYS A O 1
ATOM 2310 N N . LEU A 1 289 ? 19.360 2.207 -22.200 1.00 56.22 289 LEU A N 1
ATOM 2311 C CA . LEU A 1 289 ? 19.907 2.506 -20.878 1.00 56.22 289 LEU A CA 1
ATOM 2312 C C . LEU A 1 289 ? 20.620 3.873 -20.935 1.00 56.22 289 LEU A C 1
ATOM 2314 O O . LEU A 1 289 ? 21.083 4.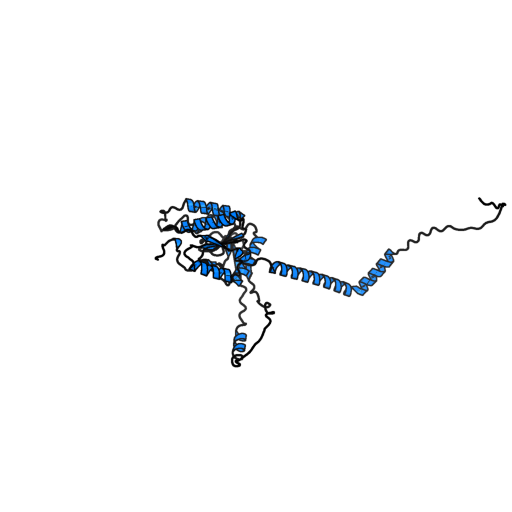287 -22.004 1.00 56.22 289 LEU A O 1
ATOM 2318 N N . SER A 1 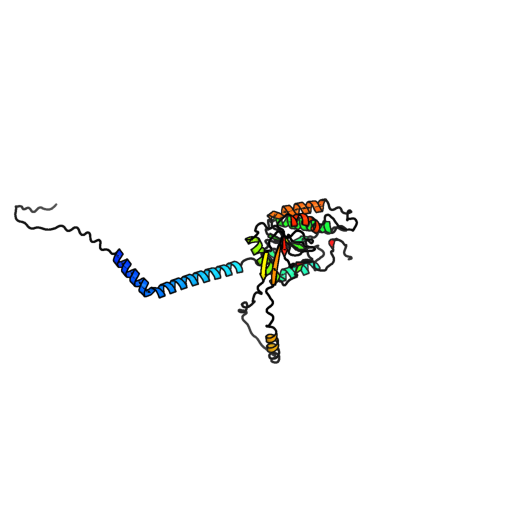290 ? 20.701 4.586 -19.811 1.00 53.66 290 SER A N 1
ATOM 2319 C CA . SER A 1 290 ? 21.501 5.811 -19.700 1.00 53.66 290 SER A CA 1
ATOM 2320 C C . SER A 1 290 ? 22.998 5.514 -19.874 1.00 53.66 290 SER A C 1
ATOM 2322 O O . SER A 1 290 ? 23.411 4.353 -19.910 1.00 53.66 290 SER A O 1
ATOM 2324 N N . GLY A 1 291 ? 23.827 6.562 -19.951 1.00 46.03 291 GLY A N 1
ATOM 2325 C CA . GLY A 1 291 ? 25.285 6.422 -20.082 1.00 46.03 291 GLY A CA 1
ATOM 2326 C C . GLY A 1 291 ? 25.945 5.571 -18.987 1.00 46.03 291 GLY A C 1
ATOM 2327 O O . GLY A 1 291 ? 26.971 4.954 -19.252 1.00 46.03 291 GLY A O 1
ATOM 2328 N N . ASP A 1 292 ? 25.309 5.472 -17.815 1.00 55.41 292 ASP A N 1
ATOM 2329 C CA . ASP A 1 292 ? 25.772 4.696 -16.657 1.00 55.41 292 ASP A CA 1
ATOM 2330 C C . ASP A 1 292 ? 24.946 3.412 -16.418 1.00 55.41 292 ASP A C 1
ATOM 2332 O O . ASP A 1 292 ? 25.083 2.758 -15.388 1.00 55.41 292 ASP A O 1
ATOM 2336 N N . GLY A 1 293 ? 24.063 3.037 -17.354 1.00 57.97 293 GLY A N 1
ATOM 2337 C CA . GLY A 1 293 ? 23.253 1.814 -17.282 1.00 57.97 293 GLY A CA 1
ATOM 2338 C C . GLY A 1 293 ? 21.876 1.947 -16.611 1.00 57.97 293 GLY A C 1
ATOM 2339 O O . GLY A 1 293 ? 21.153 0.956 -16.537 1.00 57.97 293 GLY A O 1
ATOM 2340 N N . PHE A 1 294 ? 21.473 3.140 -16.159 1.00 60.12 294 PHE A N 1
ATOM 2341 C CA . PHE A 1 294 ? 20.176 3.357 -15.499 1.00 60.12 294 PHE A CA 1
ATOM 2342 C C . PHE A 1 294 ? 19.025 3.532 -16.498 1.00 60.12 294 PHE A C 1
ATOM 2344 O O . PHE A 1 294 ? 19.158 4.217 -17.510 1.00 60.12 294 PHE A O 1
ATOM 2351 N N . GLU A 1 295 ? 17.850 2.989 -16.187 1.00 72.00 295 GLU A N 1
ATOM 2352 C CA . GLU A 1 295 ? 16.631 3.236 -16.960 1.00 72.00 295 GLU A CA 1
ATOM 2353 C C . GLU A 1 295 ? 15.917 4.502 -16.452 1.00 72.00 295 GLU A C 1
ATOM 2355 O O . GLU A 1 295 ? 15.322 4.509 -15.376 1.00 72.00 295 GLU A O 1
ATOM 2360 N N . TYR A 1 296 ? 15.962 5.588 -17.231 1.00 74.31 296 TYR A N 1
ATOM 2361 C CA . TYR A 1 296 ? 15.360 6.877 -16.860 1.00 74.31 296 TYR A CA 1
ATOM 2362 C C . TYR A 1 296 ? 13.824 6.833 -16.795 1.00 74.31 296 TYR A C 1
ATOM 2364 O O . TYR A 1 296 ? 13.209 7.713 -16.189 1.00 74.31 296 TYR A O 1
ATOM 2372 N N . GLN A 1 297 ? 13.189 5.848 -17.435 1.00 80.94 297 GLN A N 1
ATOM 2373 C CA . GLN A 1 297 ? 11.741 5.628 -17.388 1.00 80.94 297 GLN A CA 1
ATOM 2374 C C . GLN A 1 297 ? 11.307 4.654 -16.285 1.00 80.94 297 GLN A C 1
ATOM 2376 O O . GLN A 1 297 ? 10.137 4.276 -16.249 1.00 80.94 297 GLN A O 1
ATOM 2381 N N . ALA A 1 298 ? 12.212 4.216 -15.404 1.00 82.62 298 ALA A N 1
ATOM 2382 C CA . ALA A 1 298 ? 11.854 3.331 -14.304 1.00 82.62 298 ALA A CA 1
ATOM 2383 C C . ALA A 1 298 ? 10.807 4.008 -13.396 1.00 82.62 298 ALA A C 1
ATOM 2385 O O . ALA A 1 298 ? 10.947 5.172 -13.002 1.00 82.62 298 ALA A O 1
ATOM 2386 N N . LEU A 1 299 ? 9.708 3.291 -13.141 1.00 84.75 299 LEU A N 1
ATOM 2387 C CA . LEU A 1 299 ? 8.499 3.842 -12.518 1.00 84.75 299 LEU A CA 1
ATOM 2388 C C . LEU A 1 299 ? 8.776 4.421 -11.123 1.00 84.75 299 LEU A C 1
ATOM 2390 O O . LEU A 1 299 ? 8.247 5.471 -10.765 1.00 84.75 299 LEU A O 1
ATOM 2394 N N . ASP A 1 300 ? 9.668 3.751 -10.397 1.00 79.56 300 ASP A N 1
ATOM 2395 C CA . ASP A 1 300 ? 10.090 3.997 -9.024 1.00 79.56 300 ASP A CA 1
ATOM 2396 C C . ASP A 1 300 ? 10.904 5.289 -8.869 1.00 79.56 300 ASP A C 1
ATOM 2398 O O . ASP A 1 300 ? 10.955 5.873 -7.790 1.00 79.56 300 ASP A O 1
ATOM 2402 N N . GLN A 1 301 ? 11.497 5.780 -9.958 1.00 84.88 301 GLN A N 1
ATOM 2403 C CA . GLN A 1 301 ? 12.085 7.118 -10.039 1.00 84.88 301 GLN A CA 1
ATOM 2404 C C . GLN A 1 301 ? 11.071 8.144 -10.557 1.00 84.88 301 GLN A C 1
ATOM 2406 O O . GLN A 1 301 ? 11.024 9.282 -10.090 1.00 84.88 301 GLN A O 1
ATOM 2411 N N . LYS A 1 302 ? 10.244 7.763 -11.538 1.00 90.56 302 LYS A N 1
ATOM 2412 C CA . LYS A 1 302 ? 9.322 8.684 -12.219 1.00 90.56 302 LYS A CA 1
ATOM 2413 C C . LYS A 1 302 ? 8.209 9.212 -11.326 1.00 90.56 302 LYS A C 1
ATOM 2415 O O . LYS A 1 302 ? 7.877 10.398 -11.401 1.00 90.56 302 LYS A O 1
ATOM 2420 N N . TRP A 1 303 ? 7.661 8.373 -10.457 1.00 94.25 303 TRP A N 1
ATOM 2421 C CA . TRP A 1 303 ? 6.549 8.744 -9.584 1.00 94.25 303 TRP A CA 1
ATOM 2422 C C . TRP A 1 303 ? 6.924 9.694 -8.435 1.00 94.25 303 TRP A C 1
ATOM 2424 O O . TRP A 1 303 ? 6.037 10.245 -7.791 1.00 94.25 303 TRP A O 1
ATOM 2434 N N . ALA A 1 304 ? 8.213 10.015 -8.260 1.00 91.75 304 ALA A N 1
ATOM 2435 C CA . ALA A 1 304 ? 8.659 11.085 -7.367 1.00 91.75 304 ALA A CA 1
ATOM 2436 C C . ALA A 1 304 ? 8.086 12.458 -7.757 1.00 91.75 304 ALA A C 1
ATOM 2438 O O . ALA A 1 304 ? 7.895 13.321 -6.904 1.00 91.75 304 ALA A O 1
ATOM 2439 N N . SER A 1 305 ? 7.756 12.640 -9.041 1.00 91.50 305 SER A N 1
ATOM 2440 C CA . SER A 1 305 ? 7.036 13.820 -9.534 1.00 91.50 305 SER A CA 1
ATOM 2441 C C . SER A 1 305 ? 5.600 13.930 -9.007 1.00 91.50 305 SER A C 1
ATOM 2443 O O . SER A 1 305 ? 5.129 15.043 -8.799 1.00 91.50 305 SER A O 1
ATOM 2445 N N . LEU A 1 306 ? 4.936 12.796 -8.755 1.00 96.31 306 LEU A N 1
ATOM 2446 C CA . LEU A 1 306 ? 3.610 12.734 -8.138 1.00 96.31 306 LEU A CA 1
ATOM 2447 C C . LEU A 1 306 ? 3.706 12.886 -6.617 1.00 96.31 306 LEU A C 1
ATOM 2449 O O . LEU A 1 306 ? 2.986 13.681 -6.027 1.00 96.31 306 LEU A O 1
ATOM 2453 N N . GLN A 1 307 ? 4.648 12.184 -5.983 1.00 95.19 307 GLN A N 1
ATOM 2454 C CA . GLN A 1 307 ? 4.822 12.188 -4.525 1.00 95.19 307 GLN A CA 1
ATOM 2455 C C . GLN A 1 307 ? 4.967 13.588 -3.927 1.00 95.19 307 GLN A C 1
ATOM 2457 O O . GLN A 1 307 ? 4.361 13.868 -2.902 1.00 95.19 307 GLN A O 1
ATOM 2462 N N . GLY A 1 308 ? 5.747 14.466 -4.565 1.00 88.50 308 GLY A N 1
ATOM 2463 C CA . GLY A 1 308 ? 5.935 15.845 -4.107 1.00 88.50 308 GLY A CA 1
ATOM 2464 C C . GLY A 1 308 ? 4.859 16.838 -4.555 1.00 88.50 308 GLY A C 1
ATOM 2465 O O . GLY A 1 308 ? 4.897 17.986 -4.113 1.00 88.50 308 GLY A O 1
ATOM 2466 N N . ALA A 1 309 ? 3.942 16.431 -5.437 1.00 93.12 309 ALA A N 1
ATOM 2467 C CA . ALA A 1 309 ? 2.817 17.245 -5.902 1.00 93.12 309 ALA A CA 1
ATOM 2468 C C . ALA A 1 309 ? 1.511 16.918 -5.156 1.00 93.12 309 ALA A C 1
ATOM 2470 O O . ALA A 1 309 ? 0.710 17.816 -4.898 1.00 93.12 309 ALA A O 1
ATOM 2471 N N . ASP A 1 310 ? 1.329 15.649 -4.790 1.00 96.12 310 ASP A N 1
ATOM 2472 C CA . ASP A 1 310 ? 0.081 15.065 -4.304 1.00 96.12 310 ASP A CA 1
ATOM 2473 C C . ASP A 1 310 ? 0.209 14.514 -2.864 1.00 96.12 310 ASP A C 1
ATOM 2475 O O . ASP A 1 310 ? 1.250 14.609 -2.207 1.00 96.12 310 ASP A O 1
ATOM 2479 N N . LYS A 1 311 ? -0.863 13.925 -2.324 1.00 96.12 311 LYS A N 1
ATOM 2480 C CA . LYS A 1 311 ? -0.957 13.489 -0.920 1.00 96.12 311 LYS A CA 1
ATOM 2481 C C . LYS A 1 311 ? -0.451 12.059 -0.715 1.00 96.12 311 LYS A C 1
ATOM 2483 O O . LYS A 1 311 ? -1.210 11.148 -0.379 1.00 96.12 311 LYS A O 1
ATOM 2488 N N . TRP A 1 312 ? 0.846 11.867 -0.944 1.00 97.56 312 TRP A N 1
ATOM 2489 C CA . TRP A 1 312 ? 1.557 10.617 -0.660 1.00 97.56 312 TRP A CA 1
ATOM 2490 C C . TRP A 1 312 ? 2.146 10.643 0.747 1.00 97.56 312 TRP A C 1
ATOM 2492 O O . TRP A 1 312 ? 2.757 11.633 1.137 1.00 97.56 312 TRP A O 1
ATOM 2502 N N . TYR A 1 313 ? 2.034 9.542 1.482 1.00 97.12 313 TYR A N 1
ATOM 2503 C CA . TYR A 1 313 ? 2.548 9.410 2.843 1.00 97.12 313 TYR A CA 1
ATOM 2504 C C . TYR A 1 313 ? 3.463 8.191 2.982 1.00 97.12 313 TYR A C 1
ATOM 2506 O O . TYR A 1 313 ? 3.359 7.232 2.218 1.00 97.12 313 TYR A O 1
ATOM 2514 N N . ALA A 1 314 ? 4.354 8.223 3.970 1.00 96.56 314 ALA A N 1
ATOM 2515 C CA . ALA A 1 314 ? 5.149 7.078 4.406 1.00 96.56 314 ALA A CA 1
ATOM 2516 C C . ALA A 1 314 ? 5.386 7.134 5.918 1.00 96.56 314 ALA A C 1
ATOM 2518 O O . ALA A 1 314 ? 5.342 8.209 6.519 1.00 96.56 314 ALA A O 1
ATOM 2519 N N . PHE A 1 315 ? 5.676 5.980 6.507 1.00 94.88 315 PHE A N 1
ATOM 2520 C CA . PHE A 1 315 ? 6.135 5.857 7.888 1.00 94.88 315 PHE A CA 1
ATOM 2521 C C . PHE A 1 315 ? 7.583 6.341 8.028 1.00 94.88 315 PHE A C 1
ATOM 2523 O O . PHE A 1 315 ? 8.367 6.228 7.086 1.00 94.88 315 PHE A O 1
ATOM 2530 N N . ASP A 1 316 ? 7.968 6.843 9.199 1.00 90.50 316 ASP A N 1
ATOM 2531 C CA . ASP A 1 316 ? 9.358 7.132 9.550 1.00 90.50 316 ASP A CA 1
ATOM 2532 C C . ASP A 1 316 ? 10.214 5.860 9.567 1.00 90.50 316 ASP A C 1
ATOM 2534 O O . ASP A 1 316 ? 11.244 5.813 8.884 1.00 90.50 316 ASP A O 1
ATOM 2538 N N . GLU A 1 317 ? 9.720 4.802 10.206 1.00 91.69 317 GLU A N 1
ATOM 2539 C CA . GLU A 1 317 ? 10.221 3.432 10.078 1.00 91.69 317 GLU A CA 1
ATOM 2540 C C . GLU A 1 317 ? 9.348 2.596 9.125 1.00 91.69 317 GLU A C 1
ATOM 2542 O O . GLU A 1 317 ? 8.155 2.415 9.354 1.00 91.69 317 GLU A O 1
ATOM 2547 N N . ASP A 1 318 ? 9.941 2.062 8.053 1.00 94.56 318 ASP A N 1
ATOM 2548 C CA . ASP A 1 318 ? 9.207 1.288 7.041 1.00 94.56 318 ASP A CA 1
ATOM 2549 C C . ASP A 1 318 ? 8.719 -0.058 7.592 1.00 94.56 318 ASP A C 1
ATOM 2551 O O . ASP A 1 318 ? 9.508 -0.838 8.129 1.00 94.56 318 ASP A O 1
ATOM 2555 N N . LEU A 1 319 ? 7.437 -0.372 7.385 1.00 95.25 319 LEU A N 1
ATOM 2556 C CA . LEU A 1 319 ? 6.815 -1.619 7.848 1.00 95.25 319 LEU A CA 1
ATOM 2557 C C . LEU A 1 319 ? 7.199 -2.827 6.989 1.00 95.25 319 LEU A C 1
ATOM 2559 O O . LEU A 1 319 ? 7.248 -3.954 7.484 1.00 95.25 319 LEU A O 1
ATOM 2563 N N . ILE A 1 320 ? 7.480 -2.581 5.710 1.00 95.94 320 ILE A N 1
ATOM 2564 C CA . ILE A 1 320 ? 7.935 -3.566 4.732 1.00 95.94 320 ILE A CA 1
ATOM 2565 C C . ILE A 1 320 ? 9.273 -3.111 4.160 1.00 95.94 320 ILE A C 1
ATOM 2567 O O . ILE A 1 320 ? 9.471 -1.946 3.831 1.00 95.94 320 ILE A O 1
ATOM 2571 N N . LYS A 1 321 ? 10.187 -4.059 3.984 1.00 93.06 321 LYS A N 1
ATOM 2572 C CA . LYS A 1 321 ? 11.443 -3.882 3.253 1.00 93.06 321 LYS A CA 1
ATOM 2573 C C . LYS A 1 321 ? 11.498 -4.836 2.071 1.00 93.06 321 LYS A C 1
ATOM 2575 O O . LYS A 1 321 ? 10.857 -5.888 2.068 1.00 93.06 321 LYS A O 1
ATOM 2580 N N . GLN A 1 322 ? 12.329 -4.494 1.096 1.00 87.94 322 GLN A N 1
ATOM 2581 C CA . GLN A 1 322 ? 12.714 -5.432 0.054 1.00 87.94 322 GLN A CA 1
ATOM 2582 C C . GLN A 1 322 ? 13.648 -6.496 0.652 1.00 87.94 322 GLN A C 1
ATOM 2584 O O . GLN A 1 322 ? 14.670 -6.179 1.267 1.00 87.94 322 GLN A O 1
ATOM 2589 N N . ARG A 1 323 ? 13.297 -7.774 0.497 1.00 87.31 323 ARG A N 1
ATOM 2590 C CA . ARG A 1 323 ? 14.119 -8.914 0.914 1.00 87.31 323 ARG A CA 1
ATOM 2591 C C . ARG A 1 323 ? 15.426 -8.909 0.114 1.00 87.31 323 ARG A C 1
ATOM 2593 O O . ARG A 1 323 ? 15.417 -8.673 -1.090 1.00 87.31 323 ARG A O 1
ATOM 2600 N N . ALA A 1 324 ? 16.549 -9.211 0.768 1.00 79.00 324 ALA A N 1
ATOM 2601 C CA . ALA A 1 324 ? 17.882 -9.203 0.154 1.00 79.00 324 ALA A CA 1
ATOM 2602 C C . ALA A 1 324 ? 18.108 -10.402 -0.797 1.00 79.00 324 ALA A C 1
ATOM 2604 O O . ALA A 1 324 ? 18.878 -11.315 -0.508 1.00 79.00 324 ALA A O 1
ATOM 2605 N N . ILE A 1 325 ? 17.407 -10.405 -1.933 1.00 68.31 325 ILE A N 1
ATOM 2606 C CA . ILE A 1 325 ? 17.465 -11.418 -2.992 1.00 68.31 325 ILE A CA 1
ATOM 2607 C C . ILE A 1 325 ? 17.619 -10.749 -4.364 1.00 68.31 325 ILE A C 1
ATOM 2609 O O . ILE A 1 325 ? 17.106 -9.662 -4.602 1.00 68.31 325 ILE A O 1
ATOM 2613 N N . TRP A 1 326 ? 18.355 -11.389 -5.278 1.00 56.12 326 TRP A N 1
ATOM 2614 C CA . TRP A 1 326 ? 18.668 -10.819 -6.595 1.00 56.12 326 TRP A CA 1
ATOM 2615 C C . TRP A 1 326 ? 17.415 -10.594 -7.464 1.00 56.12 326 TRP A C 1
ATOM 2617 O O . TRP A 1 326 ? 16.559 -11.479 -7.578 1.00 56.12 326 TRP A O 1
ATOM 2627 N N . SER A 1 327 ? 17.348 -9.437 -8.138 1.00 55.47 327 SER A N 1
ATOM 2628 C CA . SER A 1 327 ? 16.245 -9.081 -9.040 1.00 55.47 327 SER A CA 1
ATOM 2629 C C . SER A 1 327 ? 16.271 -9.917 -10.323 1.00 55.47 327 SER A C 1
ATOM 2631 O O . SER A 1 327 ? 17.044 -9.682 -11.254 1.00 55.47 327 SER A O 1
ATOM 2633 N N . THR A 1 328 ? 15.381 -10.907 -10.407 1.00 53.50 328 THR A N 1
ATOM 2634 C CA . THR A 1 328 ? 15.352 -11.855 -11.533 1.00 53.50 328 THR A CA 1
ATOM 2635 C C . THR A 1 328 ? 14.708 -11.322 -12.810 1.00 53.50 328 THR A C 1
ATOM 2637 O O . THR A 1 328 ? 14.706 -12.031 -13.809 1.00 53.50 328 THR A O 1
ATOM 2640 N N . ILE A 1 329 ? 14.183 -10.091 -12.836 1.00 52.62 329 ILE A N 1
ATOM 2641 C CA . ILE A 1 329 ? 13.600 -9.534 -14.072 1.00 52.62 329 ILE A CA 1
ATOM 2642 C C . ILE A 1 329 ? 14.695 -9.115 -15.078 1.00 52.62 329 ILE A C 1
ATOM 2644 O O . ILE A 1 329 ? 14.420 -8.958 -16.264 1.00 52.62 329 ILE A O 1
ATOM 2648 N N . GLN A 1 330 ? 15.950 -8.960 -14.633 1.00 42.94 330 GLN A N 1
ATOM 2649 C CA . GLN A 1 330 ? 17.067 -8.534 -15.489 1.00 42.94 330 GLN A CA 1
ATOM 2650 C C . GLN A 1 330 ? 17.931 -9.684 -16.044 1.00 42.94 330 GLN A C 1
ATOM 2652 O O . GLN A 1 330 ? 18.656 -9.472 -17.018 1.00 42.94 330 GLN A O 1
ATOM 2657 N N . SER A 1 331 ? 17.855 -10.897 -15.482 1.00 39.84 331 SER A N 1
ATOM 2658 C CA . SER A 1 331 ? 18.741 -12.018 -15.843 1.00 39.84 331 SER A CA 1
ATOM 2659 C C . SER A 1 331 ? 17.964 -13.301 -16.144 1.00 39.84 331 SER A C 1
ATOM 2661 O O . SER A 1 331 ? 17.067 -13.646 -15.373 1.00 39.84 331 SER A O 1
ATOM 2663 N N . PRO A 1 332 ? 18.332 -14.069 -17.190 1.00 38.62 332 PRO A N 1
ATOM 2664 C CA . PRO A 1 332 ? 17.861 -15.439 -17.313 1.00 38.62 332 PRO A CA 1
ATOM 2665 C C . PRO A 1 332 ? 18.447 -16.265 -16.163 1.00 38.62 332 PRO A C 1
ATOM 2667 O O . PRO A 1 332 ? 19.656 -16.240 -15.933 1.00 38.62 332 PRO A O 1
ATOM 2670 N N . GLN A 1 333 ? 17.596 -17.001 -15.452 1.00 42.84 333 GLN A N 1
ATOM 2671 C CA . GLN A 1 333 ? 18.060 -18.080 -14.583 1.00 42.84 333 GLN A CA 1
ATOM 2672 C C . GLN A 1 333 ? 18.653 -19.183 -15.468 1.00 42.84 333 GLN A C 1
ATOM 2674 O O . GLN A 1 333 ? 18.030 -19.589 -16.454 1.00 42.84 333 GLN A O 1
ATOM 2679 N N . SER A 1 334 ? 19.854 -19.645 -15.122 1.00 30.50 334 SER A N 1
ATOM 2680 C CA . SER A 1 334 ? 20.382 -20.916 -15.624 1.00 30.50 334 SER A CA 1
ATOM 2681 C C . SER A 1 334 ? 19.443 -22.061 -15.198 1.00 30.50 334 SER A C 1
ATOM 2683 O O . SER A 1 334 ? 18.807 -21.927 -14.150 1.00 30.50 334 SER A O 1
ATOM 2685 N N . PRO A 1 335 ? 19.315 -23.132 -16.004 1.00 38.19 335 PRO A N 1
ATOM 2686 C CA . PRO A 1 335 ? 18.362 -24.219 -15.758 1.00 38.19 335 PRO A CA 1
ATOM 2687 C C . PRO A 1 335 ? 18.643 -25.018 -14.478 1.00 38.19 335 PRO A C 1
ATOM 2689 O O . PRO A 1 335 ? 19.835 -25.152 -14.118 1.00 38.19 335 PRO A O 1
#

Organism: NCBI:txid1070528

Foldseek 3Di:
DDDDDDDDDDDDDDDDDDDDDPPPPDPPVVVVVVVVVVVCVVCVVVVVVVVVVVVVVVVVVVVVVVVVVVVPDQFFPRVWQAEEEEEAPPPVVLVVQVVVLCVQLVHPCVRYHYFYQAFDEQCLLLSVLVSVLVVLVVCLVVVIFKYKYAYSQKDFPDGSVCNRNVRRVVVVQCCVPPVQAFKEFQEFDPWDFDPVDDKAKDWQPPPPPPDPDDDDDDDDDDDDDPDPDPVVVVVVVVPPDDPDDTDMKIKTQTLATFDPRMMIGGNVCSVVLSVLSVVLSVPFDSPDQDPVRHGPSRSRHRCSVVSNVGRYIYMPDRRIYRHPDDDCSHDDDDD